Protein AF-K9V1C7-F1 (afdb_monomer_lite)

pLDDT: mean 79.33, std 16.36, range [36.19, 96.94]

Secondary structure (DSSP, 8-state):
-------S-HHHHHHHHHHHHHHHHHHHT----------GGGG-PPPPPSEEEEEEEESSSSSS--PPTTS---EEEEEEESB-GGG--HHHHHHHTTGGG-EEE-SEEEEEEETTS-EEEEEESSHHHHHHHHHHHHTTB-SPEEEEEEEE----S---TT-------EEEEEEEEEEEEEEEPPTTHHHHHHHHHHHS----S-TTEEEEEPP-EESSSSS--TTHHHHHHHHH-----

Sequence (241 aa):
MEEIIVSGSEETVKPIITMLMGISQMLNNRDIGQFVGEPLEENIKAVPSLLTMKIVWYSAKEPPFQAPVGKRFIKAECNIPDVYKSKLKWETIKQLAGGANGYEWGEYLALAKLDNNRQMHVRGATKAIASKQLDNMLELTKAKVTSISVIQLTKAGRRASGQTLEIKPARIYPANFIIVNSKKIDATQQRIYRDEIATRKLSTLRGDYAKRGSQRIPLWTDKPPKDYKQILNNAFNIDVV

Radius of gyration: 28.2 Å; chains: 1; bounding box: 52×45×86 Å

Structure (mmCIF, N/CA/C/O backbone):
data_AF-K9V1C7-F1
#
_entry.id   AF-K9V1C7-F1
#
loop_
_atom_site.group_PDB
_atom_site.id
_atom_site.type_symbol
_atom_site.label_atom_id
_atom_site.label_alt_id
_atom_site.label_comp_id
_atom_site.label_asym_id
_atom_site.label_entity_id
_atom_site.label_seq_id
_atom_site.pdbx_PDB_ins_code
_atom_site.Cartn_x
_atom_site.Cartn_y
_atom_site.Cartn_z
_atom_site.occupancy
_atom_site.B_iso_or_equiv
_atom_site.auth_seq_id
_atom_site.auth_comp_id
_atom_site.auth_asym_id
_atom_site.auth_atom_id
_atom_site.pdbx_PDB_model_num
ATOM 1 N N . MET A 1 1 ? 18.490 24.152 56.839 1.00 45.66 1 MET A N 1
ATOM 2 C CA . MET A 1 1 ? 19.604 23.360 57.394 1.00 45.66 1 MET A CA 1
ATOM 3 C C . MET A 1 1 ? 19.019 22.018 57.754 1.00 45.66 1 MET A C 1
ATOM 5 O O . MET A 1 1 ? 18.081 21.993 58.538 1.00 45.66 1 MET A O 1
ATOM 9 N N . GLU A 1 2 ? 19.470 20.955 57.101 1.00 55.22 2 GLU A N 1
ATOM 10 C CA . GLU A 1 2 ? 19.060 19.593 57.446 1.00 55.22 2 GLU A CA 1
ATOM 11 C C . GLU A 1 2 ? 19.985 19.070 58.547 1.00 55.22 2 GLU A C 1
ATOM 13 O O . GLU A 1 2 ? 21.203 19.229 58.460 1.00 55.22 2 GLU A O 1
ATOM 18 N N . GLU A 1 3 ? 19.405 18.490 59.595 1.00 62.03 3 GLU A N 1
ATOM 19 C CA . GLU A 1 3 ? 20.127 17.950 60.747 1.00 62.03 3 GLU A CA 1
ATOM 20 C C . GLU A 1 3 ? 19.999 16.422 60.724 1.00 62.03 3 GLU A C 1
ATOM 22 O O . GLU A 1 3 ? 18.900 15.879 60.827 1.00 62.03 3 GLU A O 1
ATOM 27 N N . ILE A 1 4 ? 21.119 15.720 60.526 1.00 68.56 4 ILE A N 1
ATOM 28 C CA . ILE A 1 4 ? 21.162 14.252 60.513 1.00 68.56 4 ILE A CA 1
ATOM 29 C C . ILE A 1 4 ? 21.711 13.792 61.862 1.00 68.56 4 ILE A C 1
ATOM 31 O O . ILE A 1 4 ? 22.894 13.969 62.151 1.00 68.56 4 ILE A O 1
ATOM 35 N N . ILE A 1 5 ? 20.850 13.191 62.683 1.00 71.25 5 ILE A N 1
ATOM 36 C CA . ILE A 1 5 ? 21.217 12.668 64.002 1.00 71.25 5 ILE A CA 1
ATOM 37 C C . ILE A 1 5 ? 21.626 11.198 63.852 1.00 71.25 5 ILE A C 1
ATOM 39 O O . ILE A 1 5 ? 20.827 10.363 63.432 1.00 71.25 5 ILE A O 1
ATOM 43 N N . VAL A 1 6 ? 22.873 10.877 64.208 1.00 70.69 6 VAL A N 1
ATOM 44 C CA . VAL A 1 6 ? 23.418 9.509 64.206 1.00 70.69 6 VAL A CA 1
ATOM 45 C C . VAL A 1 6 ? 23.831 9.145 65.633 1.00 70.69 6 VAL A C 1
ATOM 47 O O . VAL A 1 6 ? 24.636 9.848 66.237 1.00 70.69 6 VAL A O 1
ATOM 50 N N . SER A 1 7 ? 23.297 8.049 66.178 1.00 75.06 7 SER A N 1
ATOM 51 C CA . SER A 1 7 ? 23.578 7.582 67.546 1.00 75.06 7 SER A CA 1
ATOM 52 C C . SER A 1 7 ? 24.146 6.159 67.554 1.00 75.06 7 SER A C 1
ATOM 54 O O . SER A 1 7 ? 23.558 5.268 66.941 1.00 75.06 7 SER A O 1
ATOM 56 N N . GLY A 1 8 ? 25.250 5.928 68.271 1.00 79.50 8 GLY A N 1
ATOM 57 C CA . GLY A 1 8 ? 25.915 4.622 68.385 1.00 79.50 8 GLY A CA 1
ATOM 58 C C . GLY A 1 8 ? 27.233 4.692 69.168 1.00 79.50 8 GLY A C 1
ATOM 59 O O . GLY A 1 8 ? 27.580 5.745 69.703 1.00 79.50 8 GLY A O 1
ATOM 60 N N . SER A 1 9 ? 27.969 3.578 69.246 1.00 76.31 9 SER A N 1
ATOM 61 C CA . SER A 1 9 ? 29.296 3.537 69.883 1.00 76.31 9 SER A CA 1
ATOM 62 C C . SER A 1 9 ? 30.338 4.286 69.045 1.00 76.31 9 SER A C 1
ATOM 64 O O . SER A 1 9 ? 30.284 4.283 67.817 1.00 76.31 9 SER A O 1
ATOM 66 N N . GLU A 1 10 ? 31.318 4.918 69.690 1.00 72.75 10 GLU A N 1
ATOM 67 C CA . GLU A 1 10 ? 32.267 5.812 69.008 1.00 72.75 10 GLU A CA 1
ATOM 68 C C . GLU A 1 10 ? 33.041 5.129 67.862 1.00 72.75 10 GLU A C 1
ATOM 70 O O . GLU A 1 10 ? 33.244 5.725 66.802 1.00 72.75 10 GLU A O 1
ATOM 75 N N . GLU A 1 11 ? 33.401 3.854 68.039 1.00 77.38 11 GLU A N 1
ATOM 76 C CA . GLU A 1 11 ? 34.097 3.047 67.029 1.00 77.38 11 GLU A CA 1
ATOM 77 C C . GLU A 1 11 ? 33.255 2.795 65.770 1.00 77.38 11 GLU A C 1
ATOM 79 O O . GLU A 1 11 ? 33.800 2.689 64.673 1.00 77.38 11 GLU A O 1
ATOM 84 N N . THR A 1 12 ? 31.928 2.733 65.903 1.00 78.50 12 THR A N 1
ATOM 85 C CA . THR A 1 12 ? 31.021 2.475 64.774 1.00 78.50 12 THR A CA 1
ATOM 86 C C . THR A 1 12 ? 30.561 3.760 64.097 1.00 78.50 12 THR A C 1
ATOM 88 O O . THR A 1 12 ? 30.394 3.795 62.880 1.00 78.50 12 THR A O 1
ATOM 91 N N . VAL A 1 13 ? 30.405 4.843 64.858 1.00 81.06 13 VAL A N 1
ATOM 92 C CA . VAL A 1 13 ? 29.853 6.107 64.356 1.00 81.06 13 VAL A CA 1
ATOM 93 C C . VAL A 1 13 ? 30.878 6.907 63.549 1.00 81.06 13 VAL A C 1
ATOM 95 O O . VAL A 1 13 ? 30.520 7.505 62.535 1.00 81.06 13 VAL A O 1
ATOM 98 N N . LYS A 1 14 ? 32.162 6.879 63.927 1.00 78.19 14 LYS A N 1
ATOM 99 C CA . LYS A 1 14 ? 33.237 7.593 63.212 1.00 78.19 14 LYS A CA 1
ATOM 100 C C . LYS A 1 14 ? 33.304 7.284 61.707 1.00 78.19 14 LYS A C 1
ATOM 102 O O . LYS A 1 14 ? 33.212 8.231 60.924 1.00 78.19 14 LYS A O 1
ATOM 107 N N . PRO A 1 15 ? 33.410 6.015 61.265 1.00 82.31 15 PRO A N 1
ATOM 108 C CA . PRO A 1 15 ? 33.469 5.709 59.835 1.00 82.31 15 PRO A CA 1
ATOM 109 C C . PRO A 1 15 ? 32.172 6.081 59.102 1.00 82.31 15 PRO A C 1
ATOM 111 O O . PRO A 1 15 ? 32.221 6.521 57.953 1.00 82.31 15 PRO A O 1
ATOM 114 N N . ILE A 1 16 ? 31.021 5.975 59.775 1.00 81.94 16 ILE A N 1
ATOM 115 C CA . ILE A 1 16 ? 29.715 6.332 59.207 1.00 81.94 16 ILE A CA 1
ATOM 116 C C . ILE A 1 16 ? 29.629 7.841 58.967 1.00 81.94 16 ILE A C 1
ATOM 118 O O . ILE 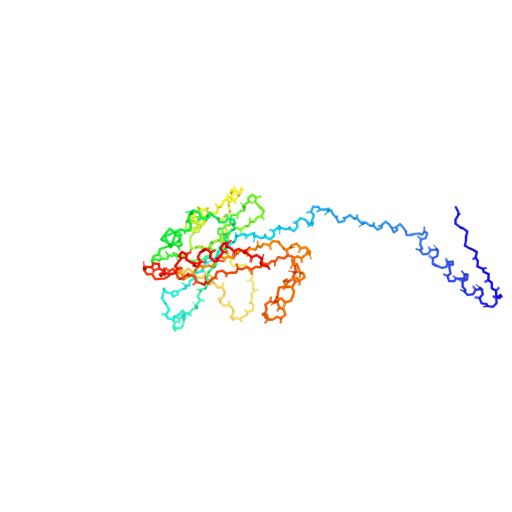A 1 16 ? 29.242 8.247 57.876 1.00 81.94 16 ILE A O 1
ATOM 122 N N . ILE A 1 17 ? 30.050 8.674 59.926 1.00 82.12 17 ILE A N 1
ATOM 123 C CA . ILE A 1 17 ? 30.074 10.136 59.764 1.00 82.12 17 ILE A CA 1
ATOM 124 C C . ILE A 1 17 ? 30.995 10.534 58.607 1.00 82.12 17 ILE A C 1
ATOM 126 O O . ILE A 1 17 ? 30.604 11.351 57.776 1.00 82.12 17 ILE A O 1
ATOM 130 N N . THR A 1 18 ? 32.187 9.936 58.498 1.00 83.19 18 THR A N 1
ATOM 131 C CA . THR A 1 18 ? 33.113 10.234 57.392 1.00 83.19 18 THR A CA 1
ATOM 132 C C . THR A 1 18 ? 32.504 9.883 56.032 1.00 83.19 18 THR A C 1
ATOM 134 O O . THR A 1 18 ? 32.601 10.669 55.089 1.00 83.19 18 THR A O 1
ATOM 137 N N . MET A 1 19 ? 31.818 8.741 55.935 1.00 84.19 19 MET A N 1
ATOM 138 C CA . MET A 1 19 ? 31.108 8.339 54.720 1.00 84.19 19 MET A CA 1
ATOM 139 C C . MET A 1 19 ? 29.958 9.301 54.382 1.00 84.19 19 MET A C 1
ATOM 141 O O . MET A 1 19 ? 29.817 9.711 53.230 1.00 84.19 19 MET A O 1
ATOM 145 N N . LEU A 1 20 ? 29.167 9.706 55.379 1.00 82.56 20 LEU A N 1
ATOM 146 C CA . LEU A 1 20 ? 28.019 10.605 55.211 1.00 82.56 20 LEU A CA 1
ATOM 147 C C . LEU A 1 20 ? 28.451 12.021 54.808 1.00 82.56 20 LEU A C 1
ATOM 149 O O . LEU A 1 20 ? 27.845 12.619 53.920 1.00 82.56 20 LEU A O 1
ATOM 153 N N . MET A 1 21 ? 29.547 12.525 55.384 1.00 81.44 21 MET A N 1
ATOM 154 C CA . MET A 1 21 ? 30.169 13.784 54.964 1.00 81.44 21 MET A CA 1
ATOM 155 C C . MET A 1 21 ? 30.668 13.713 53.518 1.00 81.44 21 MET A C 1
ATOM 157 O O . MET A 1 21 ? 30.453 14.657 52.760 1.00 81.44 21 MET A O 1
ATOM 161 N N . GLY A 1 22 ? 31.273 12.592 53.110 1.00 81.06 22 GLY A N 1
ATOM 162 C CA . GLY A 1 22 ? 31.693 12.376 51.724 1.00 81.06 22 GLY A CA 1
ATOM 163 C C . GLY A 1 22 ? 30.517 12.417 50.743 1.00 81.06 22 GLY A C 1
ATOM 164 O O . GLY A 1 22 ? 30.573 13.123 49.737 1.00 81.06 22 GLY A O 1
ATOM 165 N N . ILE A 1 23 ? 29.416 11.731 51.067 1.00 79.62 23 ILE A N 1
ATOM 166 C CA . ILE A 1 23 ? 28.188 11.740 50.254 1.00 79.62 23 ILE A CA 1
ATOM 167 C C . ILE A 1 23 ? 27.582 13.150 50.196 1.00 79.62 23 ILE A C 1
ATOM 169 O O . ILE A 1 23 ? 27.234 13.623 49.115 1.00 79.62 23 ILE A O 1
ATOM 173 N N . SER A 1 24 ? 27.501 13.852 51.330 1.00 80.00 24 SER A N 1
ATOM 174 C CA . SER A 1 24 ? 26.962 15.216 51.392 1.00 80.00 24 SER A CA 1
ATOM 175 C C . SER A 1 24 ? 27.788 16.204 50.562 1.00 80.00 24 SER A C 1
ATOM 177 O O . SER A 1 24 ? 27.216 16.987 49.808 1.00 80.00 24 SER A O 1
ATOM 179 N N . GLN A 1 25 ? 29.123 16.129 50.605 1.00 78.06 25 GLN A N 1
ATOM 180 C CA . GLN A 1 25 ? 29.993 16.968 49.770 1.00 78.06 25 GLN A CA 1
ATOM 181 C C . GLN A 1 25 ? 29.846 16.666 48.271 1.00 78.06 25 GLN A C 1
ATOM 183 O O . GLN A 1 25 ? 29.899 17.587 47.454 1.00 78.06 25 GLN A O 1
ATOM 188 N N . MET A 1 26 ? 29.619 15.402 47.894 1.00 74.25 26 MET A N 1
ATOM 189 C CA . MET A 1 26 ? 29.349 15.028 46.500 1.00 74.25 26 MET A CA 1
ATOM 190 C C . MET A 1 26 ? 27.995 15.543 45.990 1.00 74.25 26 MET A C 1
ATOM 192 O O . MET A 1 26 ? 27.871 15.825 44.797 1.00 74.25 26 MET A O 1
ATOM 196 N N . LEU A 1 27 ? 26.995 15.659 46.870 1.00 72.81 27 LEU A N 1
ATOM 197 C CA . LEU A 1 27 ? 25.652 16.134 46.531 1.00 72.81 27 LEU A CA 1
ATOM 198 C C . LEU A 1 27 ? 25.546 17.666 46.551 1.00 72.81 27 LEU A C 1
ATOM 200 O O . LEU A 1 27 ? 24.990 18.233 45.619 1.00 72.81 27 LEU A O 1
ATOM 204 N N . ASN A 1 28 ? 26.137 18.346 47.540 1.00 71.81 28 ASN A N 1
ATOM 205 C CA . ASN A 1 28 ? 26.012 19.804 47.706 1.00 71.81 28 ASN A CA 1
ATOM 206 C C . ASN A 1 28 ? 26.649 20.632 46.574 1.00 71.81 28 ASN A C 1
ATOM 208 O O . ASN A 1 28 ? 26.285 21.790 46.404 1.00 71.81 28 ASN A O 1
ATOM 212 N N . ASN A 1 29 ? 27.571 20.055 45.795 1.00 59.56 29 ASN A N 1
ATOM 213 C CA . ASN A 1 29 ? 28.224 20.727 44.661 1.00 59.56 29 ASN A CA 1
ATOM 214 C C . ASN A 1 29 ? 27.762 20.220 43.286 1.00 59.56 29 ASN A C 1
ATOM 216 O O . ASN A 1 29 ? 28.345 20.588 42.264 1.00 59.56 29 ASN A O 1
ATOM 220 N N . ARG A 1 30 ? 26.738 19.364 43.230 1.00 56.81 30 ARG A N 1
ATOM 221 C CA . ARG A 1 30 ? 26.097 18.994 41.971 1.00 56.81 30 ARG A CA 1
ATOM 222 C C . ARG A 1 30 ? 24.672 19.511 41.992 1.00 56.81 30 ARG A C 1
ATOM 224 O O . ARG A 1 30 ? 23.837 18.981 42.714 1.00 56.81 30 ARG A O 1
ATOM 231 N N . ASP A 1 31 ? 24.387 20.473 41.120 1.00 47.34 31 ASP A N 1
ATOM 232 C CA . ASP A 1 31 ? 23.030 20.686 40.624 1.00 47.34 31 ASP A CA 1
ATOM 233 C C . ASP A 1 31 ? 22.611 19.410 39.879 1.00 47.34 31 ASP A C 1
ATOM 235 O O . ASP A 1 31 ? 22.737 19.282 38.660 1.00 47.34 31 ASP A O 1
ATOM 239 N N . ILE A 1 32 ? 22.141 18.407 40.622 1.00 55.62 32 ILE A N 1
ATOM 240 C CA . ILE A 1 32 ? 21.411 17.273 40.063 1.00 55.62 32 ILE A CA 1
ATOM 241 C C . ILE A 1 32 ? 19.989 17.779 39.817 1.00 55.62 32 ILE A C 1
ATOM 243 O O . ILE A 1 32 ? 19.014 17.318 40.402 1.00 55.62 32 ILE A O 1
ATOM 247 N N . GLY A 1 33 ? 19.874 18.765 38.928 1.00 51.34 33 GLY A N 1
ATOM 248 C CA . GLY A 1 33 ? 18.646 18.992 38.199 1.00 51.34 33 GLY A CA 1
ATOM 249 C C . GLY A 1 33 ? 18.452 17.761 37.334 1.00 51.34 33 GLY A C 1
ATOM 250 O O . GLY A 1 33 ? 18.980 17.679 36.226 1.00 51.34 33 GLY A O 1
ATOM 251 N N . GLN A 1 34 ? 17.752 16.754 37.855 1.00 53.53 34 GLN A N 1
ATOM 252 C CA . GLN A 1 34 ? 17.226 15.703 37.007 1.00 53.53 34 GLN A CA 1
ATOM 253 C C . GLN A 1 34 ? 16.294 16.408 36.026 1.00 53.53 34 GLN A C 1
ATOM 255 O O . GLN A 1 34 ? 15.197 16.831 36.387 1.00 53.53 34 GLN A O 1
ATOM 260 N N . PHE A 1 35 ? 16.767 16.602 34.799 1.00 46.94 35 PHE A N 1
ATOM 261 C CA . PHE A 1 35 ? 15.966 17.129 33.711 1.00 46.94 35 PHE A CA 1
ATOM 262 C C . PHE A 1 35 ? 14.915 16.063 33.381 1.00 46.94 35 PHE A C 1
ATOM 264 O O . PHE A 1 35 ? 15.088 15.245 32.482 1.00 46.94 35 PHE A O 1
ATOM 271 N N . VAL A 1 36 ? 13.827 16.021 34.152 1.00 53.56 36 VAL A N 1
ATOM 272 C CA . VAL A 1 36 ? 12.609 15.271 33.823 1.00 53.56 36 VAL A CA 1
ATOM 273 C C . VAL A 1 36 ? 11.844 16.107 32.801 1.00 53.56 36 VAL A C 1
ATOM 275 O O . VAL A 1 36 ? 10.752 16.606 33.035 1.00 53.56 36 VAL A O 1
ATOM 278 N N . GLY A 1 37 ? 12.502 16.349 31.677 1.00 50.59 37 GLY A N 1
ATOM 279 C CA . GLY A 1 37 ? 11.982 17.079 30.541 1.00 50.59 37 GLY A CA 1
ATOM 280 C C . GLY A 1 37 ? 12.123 16.200 29.318 1.00 50.59 37 GLY A C 1
ATOM 281 O O . GLY A 1 37 ? 12.740 16.615 28.348 1.00 50.59 37 GLY A O 1
ATOM 282 N N . GLU A 1 38 ? 11.610 14.970 29.372 1.00 57.94 38 GLU A N 1
ATOM 283 C CA . GLU A 1 38 ? 11.202 14.341 28.121 1.00 57.94 38 GLU A CA 1
ATOM 284 C C . GLU A 1 38 ? 9.923 15.097 27.720 1.00 57.94 38 GLU A C 1
ATOM 286 O O . GLU A 1 38 ? 8.927 15.025 28.453 1.00 57.94 38 GLU A O 1
ATOM 291 N N . PRO A 1 39 ? 9.944 15.933 26.665 1.00 51.44 39 PRO A N 1
ATOM 292 C CA . PRO A 1 39 ? 8.755 16.661 26.261 1.00 51.44 39 PRO A CA 1
ATOM 293 C C . PRO A 1 39 ? 7.653 15.640 25.980 1.00 51.44 39 PRO A C 1
ATOM 295 O O . PRO A 1 39 ? 7.854 14.676 25.243 1.00 51.44 39 PRO A O 1
ATOM 298 N N . LEU A 1 40 ? 6.467 15.852 26.557 1.00 50.91 40 LEU A N 1
ATOM 299 C CA . LEU A 1 40 ? 5.312 14.963 26.369 1.00 50.91 40 LEU A CA 1
ATOM 300 C C . LEU A 1 40 ? 4.993 14.739 24.873 1.00 50.91 40 LEU A C 1
ATOM 302 O O . LEU A 1 40 ? 4.424 13.716 24.493 1.00 50.91 40 LEU A O 1
ATOM 306 N N . GLU A 1 41 ? 5.408 15.685 24.028 1.00 52.03 41 GLU A N 1
ATOM 307 C CA . GLU A 1 41 ? 5.297 15.655 22.572 1.00 52.03 41 GLU A CA 1
ATOM 308 C C . GLU A 1 41 ? 6.120 14.536 21.904 1.00 52.03 41 GLU A C 1
ATOM 310 O O . GLU A 1 41 ? 5.669 13.978 20.902 1.00 52.03 41 GLU A O 1
ATOM 315 N N . GLU A 1 42 ? 7.265 14.120 22.463 1.00 46.22 42 GLU A N 1
ATOM 316 C CA . GLU A 1 42 ? 8.064 13.009 21.908 1.00 46.22 42 GLU A CA 1
ATOM 317 C C . GLU A 1 42 ? 7.406 11.641 22.128 1.00 46.22 42 GLU A C 1
ATOM 319 O O . GLU A 1 42 ? 7.638 10.694 21.370 1.00 46.22 42 GLU A O 1
ATOM 324 N N . ASN A 1 43 ? 6.515 11.533 23.118 1.00 42.91 43 ASN A N 1
ATOM 325 C CA . ASN A 1 43 ? 5.771 10.309 23.408 1.00 42.91 43 ASN A CA 1
ATOM 326 C C . ASN A 1 43 ? 4.376 10.264 22.766 1.00 42.91 43 ASN A C 1
ATOM 328 O O . ASN A 1 43 ? 3.583 9.376 23.104 1.00 42.91 43 ASN A O 1
ATOM 332 N N . ILE A 1 44 ? 4.088 11.109 21.765 1.00 49.47 44 ILE A N 1
ATOM 333 C CA . ILE A 1 44 ? 2.961 10.888 20.844 1.00 49.47 44 ILE A CA 1
ATOM 334 C C . ILE A 1 44 ? 3.325 9.714 19.923 1.00 49.47 44 ILE A C 1
ATOM 336 O O . ILE A 1 44 ? 3.592 9.836 18.727 1.00 49.47 44 ILE A O 1
ATOM 340 N N . LYS A 1 45 ? 3.350 8.513 20.502 1.00 53.66 45 LYS A N 1
ATOM 341 C CA . LYS A 1 45 ? 3.407 7.269 19.747 1.00 53.66 45 LYS A CA 1
ATOM 342 C C . LYS A 1 45 ? 2.160 7.237 18.881 1.00 53.66 45 LYS A C 1
ATOM 344 O O . LYS A 1 45 ? 1.047 7.291 19.400 1.00 53.66 45 LYS A O 1
ATOM 349 N N . ALA A 1 46 ? 2.357 7.147 17.567 1.00 55.16 46 ALA A N 1
ATOM 350 C CA . ALA A 1 46 ? 1.264 7.018 16.618 1.00 55.16 46 ALA A CA 1
ATOM 351 C C . ALA A 1 46 ? 0.303 5.927 17.108 1.00 55.16 46 ALA A C 1
ATOM 353 O O . ALA A 1 46 ? 0.697 4.765 17.261 1.00 55.16 46 ALA A O 1
ATOM 354 N N . VAL A 1 47 ? -0.945 6.320 17.387 1.00 64.25 47 VAL A N 1
ATOM 355 C CA . VAL A 1 47 ? -2.005 5.390 17.779 1.00 64.25 47 VAL A CA 1
ATOM 356 C C . VAL A 1 47 ? -2.017 4.265 16.742 1.00 64.25 47 VAL A C 1
ATOM 358 O O . VAL A 1 47 ? -2.048 4.555 15.532 1.00 64.25 47 VAL A O 1
ATOM 361 N N . PRO A 1 48 ? -1.922 2.990 17.167 1.00 65.38 48 PRO A N 1
ATOM 362 C CA . PRO A 1 48 ? -1.838 1.886 16.230 1.00 65.38 48 PRO A CA 1
ATOM 363 C C . PRO A 1 48 ? -3.035 1.926 15.291 1.00 65.38 48 PRO A C 1
ATOM 365 O O . PRO A 1 48 ? -4.160 2.232 15.685 1.00 65.38 48 PRO A O 1
ATOM 368 N N . SER A 1 49 ? -2.759 1.657 14.018 1.00 65.69 49 SER A N 1
ATOM 369 C CA . SER A 1 49 ? -3.779 1.729 12.984 1.00 65.69 49 SER A CA 1
ATOM 370 C C . SER A 1 49 ? -4.903 0.755 13.264 1.00 65.69 49 SER A C 1
ATOM 372 O O . SER A 1 49 ? -4.695 -0.462 13.291 1.00 65.69 49 SER A O 1
ATOM 374 N N . LEU A 1 50 ? -6.087 1.331 13.471 1.00 78.50 50 LEU A N 1
ATOM 375 C CA . LEU A 1 50 ? -7.306 0.579 13.691 1.00 78.50 50 LEU A CA 1
ATOM 376 C C . LEU A 1 50 ? -7.639 -0.234 12.448 1.00 78.50 50 LEU A C 1
ATOM 378 O O . LEU A 1 50 ? -8.035 -1.380 12.567 1.00 78.50 50 LEU A O 1
ATOM 382 N N . LEU A 1 51 ? -7.410 0.306 11.250 1.00 87.19 51 LEU A N 1
ATOM 383 C CA . LEU A 1 51 ? -7.678 -0.405 10.009 1.00 87.19 51 LEU A CA 1
ATOM 384 C C . LEU A 1 51 ? -6.621 -0.088 8.953 1.00 87.19 51 LEU A C 1
ATOM 386 O O . LEU A 1 51 ? -6.565 1.023 8.435 1.00 87.19 51 LEU A O 1
ATOM 390 N N . THR A 1 52 ? -5.818 -1.083 8.590 1.00 90.50 52 THR A N 1
ATOM 391 C CA . THR A 1 52 ? -4.795 -0.974 7.545 1.00 90.50 52 THR A CA 1
ATOM 392 C C . THR A 1 52 ? -5.047 -2.003 6.461 1.00 90.50 52 THR A C 1
ATOM 394 O O . THR A 1 52 ? -5.254 -3.175 6.757 1.00 90.50 52 THR A O 1
ATOM 397 N N . MET A 1 53 ? -4.952 -1.606 5.199 1.00 92.62 53 MET A N 1
ATOM 398 C CA . MET A 1 53 ? -4.867 -2.539 4.081 1.00 92.62 53 MET A CA 1
ATOM 399 C C . MET A 1 53 ? -3.435 -2.597 3.574 1.00 92.62 53 MET A C 1
ATOM 401 O O . MET A 1 53 ? -2.795 -1.575 3.364 1.00 92.62 53 MET A O 1
ATOM 405 N N . LYS A 1 54 ? -2.935 -3.804 3.358 1.00 94.00 54 LYS A N 1
ATOM 406 C CA . LYS A 1 54 ? -1.638 -4.055 2.749 1.00 94.00 54 LYS A CA 1
ATOM 407 C C . LYS A 1 54 ? -1.854 -4.678 1.386 1.00 94.00 54 LYS A C 1
ATOM 409 O O . LYS A 1 54 ? -2.422 -5.764 1.309 1.00 94.00 54 LYS A O 1
ATOM 414 N N . ILE A 1 55 ? -1.382 -4.020 0.337 1.00 95.81 55 ILE A N 1
ATOM 415 C CA . ILE A 1 55 ? -1.361 -4.577 -1.017 1.00 95.81 55 ILE A CA 1
ATOM 416 C C . ILE A 1 55 ? 0.052 -5.078 -1.300 1.00 95.81 55 ILE A C 1
ATOM 418 O O . ILE A 1 55 ? 1.036 -4.419 -0.957 1.00 95.81 55 ILE A O 1
ATOM 422 N N . VAL A 1 56 ? 0.144 -6.273 -1.878 1.00 95.50 56 VAL A N 1
ATOM 423 C CA . VAL A 1 56 ? 1.401 -6.935 -2.221 1.00 95.50 56 VAL A CA 1
ATOM 424 C C . VAL A 1 56 ? 1.440 -7.184 -3.720 1.00 95.50 56 VAL A C 1
ATOM 426 O O . VAL A 1 56 ? 0.513 -7.760 -4.295 1.00 95.50 56 VAL A O 1
ATOM 429 N N . TRP A 1 57 ? 2.557 -6.808 -4.331 1.00 96.50 57 TRP A N 1
ATOM 430 C CA . TRP A 1 57 ? 2.866 -7.078 -5.726 1.00 96.50 57 TRP A CA 1
ATOM 431 C C . TRP A 1 57 ? 4.065 -8.008 -5.843 1.00 96.50 57 TRP A C 1
ATOM 433 O O . TRP A 1 57 ? 4.999 -7.943 -5.037 1.00 96.50 57 TRP A O 1
ATOM 443 N N . TYR A 1 58 ? 4.059 -8.827 -6.889 1.00 95.25 58 TYR A N 1
ATOM 444 C CA . TYR A 1 58 ? 5.157 -9.721 -7.235 1.00 95.25 58 TYR A CA 1
ATOM 445 C C . TYR A 1 58 ? 5.616 -9.506 -8.676 1.00 95.25 58 TYR A C 1
ATOM 447 O O . TYR A 1 58 ? 4.836 -9.106 -9.533 1.00 95.25 58 TYR A O 1
ATOM 455 N N . SER A 1 59 ? 6.881 -9.810 -8.968 1.00 93.19 59 SER A N 1
ATOM 456 C CA . SER A 1 59 ? 7.394 -9.829 -10.349 1.00 93.19 59 SER A CA 1
ATOM 457 C C . SER A 1 59 ? 6.787 -10.942 -11.211 1.00 93.19 59 SER A C 1
ATOM 459 O O . SER A 1 59 ? 6.837 -10.865 -12.434 1.00 93.19 59 SER A O 1
ATOM 461 N N . ALA A 1 60 ? 6.237 -11.986 -10.586 1.00 91.88 60 ALA A N 1
ATOM 462 C CA . ALA A 1 60 ? 5.510 -13.058 -11.261 1.00 91.88 60 ALA A CA 1
ATOM 463 C C . ALA A 1 60 ? 4.009 -12.736 -11.294 1.00 91.88 60 ALA A C 1
ATOM 465 O O . ALA A 1 60 ? 3.443 -12.341 -10.274 1.00 91.88 60 ALA A O 1
ATOM 466 N N . LYS A 1 61 ? 3.381 -12.908 -12.463 1.00 89.69 61 LYS A N 1
ATOM 467 C CA . LYS A 1 61 ? 1.963 -12.588 -12.688 1.00 89.69 61 LYS A CA 1
ATOM 468 C C . LYS A 1 61 ? 1.025 -13.565 -11.974 1.00 89.69 61 LYS A C 1
ATOM 470 O O . LYS A 1 61 ? 0.055 -13.145 -11.353 1.00 89.69 61 LYS A O 1
ATOM 475 N N . GLU A 1 62 ? 1.336 -14.853 -12.049 1.00 88.81 62 GLU A N 1
ATOM 476 C CA . GLU A 1 62 ? 0.503 -15.953 -11.560 1.00 88.81 62 GLU A CA 1
ATOM 477 C C . GLU A 1 62 ? 1.344 -16.900 -10.687 1.00 88.81 62 GLU A C 1
ATOM 479 O O . GLU A 1 62 ? 2.576 -16.914 -10.802 1.00 88.81 62 GLU A O 1
ATOM 484 N N . PRO A 1 63 ? 0.718 -17.653 -9.766 1.00 87.75 63 PRO A N 1
ATOM 485 C CA . PRO A 1 63 ? 1.417 -18.663 -8.985 1.00 87.75 63 PRO A CA 1
ATOM 486 C C . PRO A 1 63 ? 1.892 -19.828 -9.880 1.00 87.75 63 PRO A C 1
ATOM 488 O O . PRO A 1 63 ? 1.203 -20.171 -10.837 1.00 87.75 63 PRO A O 1
ATOM 491 N N . PRO A 1 64 ? 3.019 -20.491 -9.557 1.00 87.31 64 PRO A N 1
ATOM 492 C CA . PRO A 1 64 ? 3.856 -20.293 -8.376 1.00 87.31 64 PRO A CA 1
ATOM 493 C C . PRO A 1 64 ? 4.692 -19.007 -8.468 1.00 87.31 64 PRO A C 1
ATOM 495 O O . PRO A 1 64 ? 5.358 -18.743 -9.463 1.00 87.31 64 PRO A O 1
ATOM 498 N N . PHE A 1 65 ? 4.675 -18.201 -7.400 1.00 86.62 65 PHE A N 1
ATOM 499 C CA . PHE A 1 65 ? 5.400 -16.929 -7.347 1.00 86.62 65 PHE A CA 1
ATOM 500 C C . PHE A 1 65 ? 6.901 -17.165 -7.175 1.00 86.62 65 PHE A C 1
ATOM 502 O O . PHE A 1 65 ? 7.445 -17.075 -6.075 1.00 86.62 65 PHE A O 1
ATOM 509 N N . GLN A 1 66 ? 7.559 -17.495 -8.277 1.00 85.25 66 GLN A N 1
ATOM 510 C CA . GLN A 1 66 ? 8.988 -17.752 -8.345 1.00 85.25 66 GLN A CA 1
ATOM 511 C C . GLN A 1 66 ? 9.653 -16.761 -9.293 1.00 85.25 66 GLN A C 1
ATOM 513 O O . GLN A 1 66 ? 9.024 -16.190 -10.188 1.00 85.25 66 GLN A O 1
ATOM 518 N N . ALA A 1 67 ? 10.943 -16.517 -9.074 1.00 78.88 67 ALA A N 1
ATOM 519 C CA . ALA A 1 67 ? 11.720 -15.804 -10.068 1.00 78.88 67 ALA A CA 1
ATOM 520 C C . ALA A 1 67 ? 11.901 -16.685 -11.312 1.00 78.88 67 ALA A C 1
ATOM 522 O O . ALA A 1 67 ? 12.178 -17.876 -11.165 1.00 78.88 67 ALA A O 1
ATOM 523 N N . PRO A 1 68 ? 11.847 -16.108 -12.522 1.00 75.44 68 PRO A N 1
ATOM 524 C CA . PRO A 1 68 ? 12.422 -16.757 -13.692 1.00 75.44 68 PRO A CA 1
ATOM 525 C C . PRO A 1 68 ? 13.900 -17.076 -13.431 1.00 75.44 68 PRO A C 1
ATOM 527 O O . PRO A 1 68 ? 14.588 -16.288 -12.775 1.00 75.44 68 PRO A O 1
ATOM 530 N N . VAL A 1 69 ? 14.396 -18.196 -13.963 1.00 79.38 69 VAL A N 1
ATOM 531 C CA . VAL A 1 69 ? 15.807 -18.598 -13.833 1.00 79.38 69 VAL A CA 1
ATOM 532 C C . VAL A 1 69 ? 16.721 -17.433 -14.239 1.00 79.38 69 VAL A C 1
ATOM 534 O O . VAL A 1 69 ? 16.541 -16.826 -15.293 1.00 79.38 69 VAL A O 1
ATOM 537 N N . GLY A 1 70 ? 17.665 -17.074 -13.365 1.00 74.94 70 GLY A N 1
ATOM 538 C CA . GLY A 1 70 ? 18.611 -15.974 -13.592 1.00 74.94 70 GLY A CA 1
ATOM 539 C C . GLY A 1 70 ? 18.069 -14.557 -13.346 1.00 74.94 70 GLY A C 1
ATOM 540 O O . GLY A 1 70 ? 18.819 -13.592 -13.487 1.00 74.94 70 GLY A O 1
ATOM 541 N N . LYS A 1 71 ? 16.800 -14.390 -12.948 1.00 80.19 71 LYS A N 1
ATOM 542 C CA . LYS A 1 71 ? 16.234 -13.094 -12.534 1.00 80.19 71 LYS A CA 1
ATOM 543 C C . LYS A 1 71 ? 15.993 -13.057 -11.025 1.00 80.19 71 LYS A C 1
ATOM 545 O O . LYS A 1 71 ? 15.847 -14.079 -10.366 1.00 80.19 71 LYS A O 1
ATOM 550 N N . ARG A 1 72 ? 15.941 -11.852 -10.456 1.00 82.50 72 ARG A N 1
ATOM 551 C CA . ARG A 1 72 ? 15.604 -11.645 -9.042 1.00 82.50 72 ARG A CA 1
ATOM 552 C C . ARG A 1 72 ? 14.086 -11.595 -8.869 1.00 82.50 72 ARG A C 1
ATOM 554 O O . ARG A 1 72 ? 13.415 -10.866 -9.594 1.00 82.50 72 ARG A O 1
ATOM 561 N N . PHE A 1 73 ? 13.559 -12.305 -7.871 1.00 88.62 73 PHE A N 1
ATOM 562 C CA . PHE A 1 73 ? 12.164 -12.150 -7.459 1.00 88.62 73 PHE A CA 1
ATOM 563 C C . PHE A 1 73 ? 11.979 -10.801 -6.758 1.00 88.62 73 PHE A C 1
ATOM 565 O O . PHE A 1 73 ? 12.704 -10.485 -5.809 1.00 88.62 73 PHE A O 1
ATOM 572 N N . ILE A 1 74 ? 11.011 -10.009 -7.212 1.00 90.38 74 ILE A N 1
ATOM 573 C CA . ILE A 1 74 ? 10.702 -8.706 -6.620 1.00 90.38 74 ILE A CA 1
ATOM 574 C C . ILE A 1 74 ? 9.367 -8.810 -5.899 1.00 90.38 74 ILE A C 1
ATOM 576 O O . ILE A 1 74 ? 8.371 -9.252 -6.469 1.00 90.38 74 ILE A O 1
ATOM 580 N N . LYS A 1 75 ? 9.361 -8.365 -4.642 1.00 92.75 75 LYS A N 1
ATOM 581 C CA . LYS A 1 75 ? 8.171 -8.199 -3.815 1.00 92.75 75 LYS A CA 1
ATOM 582 C C . LYS A 1 75 ? 8.061 -6.733 -3.424 1.00 92.75 75 LYS A C 1
ATOM 584 O O . LYS A 1 75 ? 8.939 -6.225 -2.728 1.00 92.75 75 LYS A O 1
ATOM 589 N N . ALA A 1 76 ? 6.996 -6.076 -3.863 1.00 93.25 76 ALA A N 1
ATOM 590 C CA . ALA A 1 76 ? 6.667 -4.719 -3.449 1.00 93.25 76 ALA A CA 1
ATOM 591 C C . ALA A 1 76 ? 5.428 -4.741 -2.555 1.00 93.25 76 ALA A C 1
ATOM 593 O O . ALA A 1 76 ? 4.562 -5.605 -2.690 1.00 93.25 76 ALA A O 1
ATOM 594 N N . GLU A 1 77 ? 5.359 -3.807 -1.615 1.00 95.12 77 GLU A N 1
ATOM 595 C CA . GLU A 1 77 ? 4.280 -3.727 -0.639 1.00 95.12 77 GLU A CA 1
ATOM 596 C C . GLU A 1 77 ? 3.903 -2.261 -0.432 1.00 95.12 77 GLU A C 1
ATOM 598 O O . GLU A 1 77 ? 4.774 -1.394 -0.435 1.00 95.12 77 GLU A O 1
ATOM 603 N N . CYS A 1 78 ? 2.615 -1.990 -0.238 1.00 94.69 78 CYS A N 1
ATOM 604 C CA . CYS A 1 78 ? 2.109 -0.673 0.129 1.00 94.69 78 CYS A CA 1
ATOM 605 C C . CYS A 1 78 ? 1.114 -0.852 1.269 1.00 94.69 78 CYS A C 1
ATOM 607 O O . CYS A 1 78 ? 0.191 -1.667 1.176 1.00 94.69 78 CYS A O 1
ATOM 609 N N . ASN A 1 79 ? 1.325 -0.103 2.347 1.00 94.12 79 ASN A N 1
ATOM 610 C CA . ASN A 1 79 ? 0.429 -0.077 3.492 1.00 94.12 79 ASN A CA 1
ATOM 611 C C . ASN A 1 79 ? -0.440 1.175 3.394 1.00 94.12 79 ASN A C 1
ATOM 613 O O . ASN A 1 79 ? 0.079 2.288 3.384 1.00 94.12 79 ASN A O 1
ATOM 617 N N . ILE A 1 80 ? -1.749 0.974 3.342 1.00 93.88 80 ILE A N 1
ATOM 618 C CA . ILE A 1 80 ? -2.772 2.006 3.229 1.00 93.88 80 ILE A CA 1
ATOM 619 C C . ILE A 1 80 ? -3.479 2.086 4.587 1.00 93.88 80 ILE A C 1
ATOM 621 O O . ILE A 1 80 ? -4.179 1.137 4.960 1.00 93.88 80 ILE A O 1
ATOM 625 N N . PRO A 1 81 ? -3.281 3.159 5.365 1.00 92.38 81 PRO A N 1
ATOM 626 C CA . PRO A 1 81 ? -3.980 3.353 6.628 1.00 92.38 81 PRO A CA 1
ATOM 627 C C . PRO A 1 81 ? -5.415 3.859 6.418 1.00 92.38 81 PRO A C 1
ATOM 629 O O . PRO A 1 81 ? -5.738 4.420 5.374 1.00 92.38 81 PRO A O 1
ATOM 632 N N . ASP A 1 82 ? -6.257 3.682 7.436 1.00 88.62 82 ASP A N 1
ATOM 633 C CA . ASP A 1 82 ? -7.624 4.211 7.558 1.00 88.62 82 ASP A CA 1
ATOM 634 C C . ASP A 1 82 ? -8.480 4.023 6.301 1.00 88.62 82 ASP A C 1
ATOM 636 O O . ASP A 1 82 ? -8.939 4.963 5.659 1.00 88.62 82 ASP A O 1
ATOM 640 N N . VAL A 1 83 ? -8.690 2.767 5.930 1.00 90.44 83 VAL A N 1
ATOM 641 C CA . VAL A 1 83 ? -9.289 2.393 4.644 1.00 90.44 83 VAL A CA 1
ATOM 642 C C . VAL A 1 83 ? -10.802 2.667 4.588 1.00 90.44 83 VAL A C 1
ATOM 644 O O . VAL A 1 83 ? -11.545 2.420 5.546 1.00 90.44 83 VAL A O 1
ATOM 647 N N . TYR A 1 84 ? -11.301 3.129 3.436 1.00 88.50 84 TYR A N 1
ATOM 648 C CA . TYR A 1 84 ? -12.740 3.260 3.172 1.00 88.50 84 TYR A CA 1
ATOM 649 C C . TYR A 1 84 ? -13.414 1.893 3.010 1.00 88.50 84 TYR A C 1
ATOM 651 O O . TYR A 1 84 ? -13.324 1.279 1.951 1.00 88.50 84 TYR A O 1
ATOM 659 N N . LYS A 1 85 ? -14.196 1.456 4.010 1.00 84.75 85 LYS A N 1
ATOM 660 C CA . LYS A 1 85 ? -14.990 0.213 3.925 1.00 84.75 85 LYS A CA 1
ATOM 661 C C . LYS A 1 85 ? -15.878 0.144 2.672 1.00 84.75 85 LYS A C 1
ATOM 663 O O . LYS A 1 85 ? -15.969 -0.905 2.048 1.00 84.75 85 LYS A O 1
ATOM 668 N N . SER A 1 86 ? -16.489 1.262 2.276 1.00 85.50 86 SER A N 1
ATOM 669 C CA . SER A 1 86 ? -17.389 1.345 1.115 1.00 85.50 86 SER A CA 1
ATOM 670 C C . SER A 1 86 ? -16.683 1.210 -0.240 1.00 85.50 86 SER A C 1
ATOM 672 O O . SER A 1 86 ? -17.305 0.771 -1.205 1.00 85.50 86 SER A O 1
ATOM 674 N N . LYS A 1 87 ? -15.394 1.564 -0.321 1.00 84.69 87 LYS A N 1
ATOM 675 C CA . LYS A 1 87 ? -14.595 1.508 -1.558 1.00 84.69 87 LYS A CA 1
ATOM 676 C C . LYS A 1 87 ? -13.837 0.190 -1.731 1.00 84.69 87 LYS A C 1
ATOM 678 O O . LYS A 1 87 ? -13.156 -0.003 -2.733 1.00 84.69 87 LYS A O 1
ATOM 683 N N . LEU A 1 88 ? -13.974 -0.744 -0.789 1.00 86.56 88 LEU A N 1
ATOM 684 C CA . LEU A 1 88 ? -13.342 -2.060 -0.850 1.00 86.56 88 LEU A CA 1
ATOM 685 C C . LEU A 1 88 ? -14.140 -3.028 -1.721 1.00 86.56 88 LEU A C 1
ATOM 687 O O . LEU A 1 88 ? -14.624 -4.057 -1.260 1.00 86.56 88 LEU A O 1
ATOM 691 N N . LYS A 1 89 ? -14.280 -2.684 -3.001 1.00 92.44 89 LYS A N 1
ATOM 692 C CA . LYS A 1 89 ? -14.702 -3.626 -4.036 1.00 92.44 89 LYS A CA 1
ATOM 693 C C . LYS A 1 89 ? -13.459 -4.261 -4.643 1.00 92.44 89 LYS A C 1
ATOM 695 O O . LYS A 1 89 ? -12.503 -3.562 -4.972 1.00 92.44 89 LYS A O 1
ATOM 700 N N . TRP A 1 90 ? -13.484 -5.579 -4.816 1.00 92.88 90 TRP A N 1
ATOM 701 C CA . TRP A 1 90 ? -12.340 -6.340 -5.322 1.00 92.88 90 TRP A CA 1
ATOM 702 C C . TRP A 1 90 ? -11.838 -5.811 -6.674 1.00 92.88 90 TRP A C 1
ATOM 704 O O . TRP A 1 90 ? -10.640 -5.603 -6.848 1.00 92.88 90 TRP A O 1
ATOM 714 N N . GLU A 1 91 ? -12.760 -5.512 -7.591 1.00 93.06 91 GLU A N 1
ATOM 715 C CA . GLU A 1 91 ? -12.451 -4.989 -8.927 1.00 93.06 91 GLU A CA 1
ATOM 716 C C . GLU A 1 91 ? -11.768 -3.623 -8.860 1.00 93.06 91 GLU A C 1
ATOM 718 O O . GLU A 1 91 ? -10.742 -3.417 -9.502 1.00 93.06 91 GLU A O 1
ATOM 723 N N . THR A 1 92 ? -12.282 -2.720 -8.021 1.00 93.31 92 THR A N 1
ATOM 724 C CA . THR A 1 92 ? -11.706 -1.389 -7.804 1.00 93.31 92 THR A CA 1
ATOM 725 C C . THR A 1 92 ? -10.295 -1.492 -7.230 1.00 93.31 92 THR A C 1
ATOM 727 O O . THR A 1 92 ? -9.382 -0.849 -7.736 1.00 93.31 92 THR A O 1
ATOM 730 N N . ILE A 1 93 ? -10.075 -2.358 -6.234 1.00 93.81 93 ILE A N 1
ATOM 731 C CA . ILE A 1 93 ? -8.738 -2.581 -5.658 1.00 93.81 93 ILE A CA 1
ATOM 732 C C . ILE A 1 93 ? -7.786 -3.139 -6.722 1.00 93.81 93 ILE A C 1
ATOM 734 O O . ILE A 1 93 ? -6.659 -2.662 -6.841 1.00 93.81 93 ILE A O 1
ATOM 738 N N . LYS A 1 94 ? -8.231 -4.121 -7.520 1.00 94.62 94 LYS A N 1
ATOM 739 C CA . LYS A 1 94 ? -7.421 -4.702 -8.599 1.00 94.62 94 LYS A CA 1
ATOM 740 C C . LYS A 1 94 ? -7.047 -3.643 -9.635 1.00 94.62 94 LYS A C 1
ATOM 742 O O . LYS A 1 94 ? -5.881 -3.567 -10.010 1.00 94.62 94 LYS A O 1
ATOM 747 N N . GLN A 1 95 ? -8.000 -2.817 -10.067 1.00 94.31 95 GLN A N 1
ATOM 748 C CA . GLN A 1 95 ? -7.771 -1.738 -11.032 1.00 94.31 95 GLN A CA 1
ATOM 749 C C . GLN A 1 95 ? -6.783 -0.696 -10.494 1.00 94.31 95 GLN A C 1
ATOM 751 O O . GLN A 1 95 ? -5.781 -0.417 -11.153 1.00 94.31 95 GLN A O 1
ATOM 756 N N . LEU A 1 96 ? -6.997 -0.197 -9.273 1.00 94.56 96 LEU A N 1
ATOM 757 C CA . LEU A 1 96 ? -6.114 0.787 -8.637 1.00 94.56 96 LEU A CA 1
ATOM 758 C C . LEU A 1 96 ? -4.706 0.232 -8.390 1.00 94.56 96 LEU A C 1
ATOM 760 O O . LEU A 1 96 ? -3.720 0.961 -8.479 1.00 94.56 96 LEU A O 1
ATOM 764 N N . ALA A 1 97 ? -4.573 -1.072 -8.139 1.00 93.75 97 ALA A N 1
ATOM 765 C CA . ALA A 1 97 ? -3.285 -1.743 -7.976 1.00 93.75 97 ALA A CA 1
ATOM 766 C C . ALA A 1 97 ? -2.526 -2.000 -9.301 1.00 93.75 97 ALA A C 1
ATOM 768 O O . ALA A 1 97 ? -1.466 -2.627 -9.273 1.00 93.75 97 ALA A O 1
ATOM 769 N N . GLY A 1 98 ? -3.034 -1.532 -10.447 1.00 90.81 98 GLY A N 1
ATOM 770 C CA . GLY A 1 98 ? -2.412 -1.690 -11.772 1.00 90.81 98 GLY A CA 1
ATOM 771 C C . GLY A 1 98 ? -3.113 -2.699 -12.693 1.00 90.81 98 GLY A C 1
ATOM 772 O O . GLY A 1 98 ? -2.672 -2.929 -13.818 1.00 90.81 98 GLY A O 1
ATOM 773 N N . GLY A 1 99 ? -4.216 -3.308 -12.253 1.00 92.38 99 GLY A N 1
ATOM 774 C CA . GLY A 1 99 ? -5.011 -4.243 -13.049 1.00 92.38 99 GLY A CA 1
ATOM 775 C C . GLY A 1 99 ? -4.273 -5.541 -13.397 1.00 92.38 99 GLY A C 1
ATOM 776 O O . GLY A 1 99 ? -3.301 -5.927 -12.750 1.00 92.38 99 GLY A O 1
ATOM 777 N N . ALA A 1 100 ? -4.728 -6.223 -14.454 1.00 90.38 100 ALA A N 1
ATOM 778 C CA . ALA A 1 100 ? -4.092 -7.452 -14.956 1.00 90.38 100 ALA A CA 1
ATOM 779 C C . ALA A 1 100 ? -2.673 -7.216 -15.508 1.00 90.38 100 ALA A C 1
ATOM 781 O O . ALA A 1 100 ? -1.842 -8.122 -15.536 1.00 90.38 100 ALA A O 1
ATOM 782 N N . ASN A 1 101 ? -2.406 -5.980 -15.928 1.00 91.62 101 ASN A N 1
ATOM 783 C CA . ASN A 1 101 ? -1.157 -5.558 -16.543 1.00 91.62 101 ASN A CA 1
ATOM 784 C C . ASN A 1 101 ? -0.097 -5.147 -15.515 1.00 91.62 101 ASN A C 1
ATOM 786 O O . ASN A 1 101 ? 1.073 -5.029 -15.881 1.00 91.62 101 ASN A O 1
ATOM 790 N N . GLY A 1 102 ? -0.479 -4.921 -14.257 1.00 93.31 102 GLY A N 1
ATOM 791 C CA . GLY A 1 102 ? 0.428 -4.407 -13.243 1.00 93.31 102 GLY A CA 1
ATOM 792 C C . GLY A 1 102 ? 1.019 -3.045 -13.616 1.00 93.31 102 GLY A C 1
ATOM 793 O O . GLY A 1 102 ? 0.495 -2.326 -14.468 1.00 93.31 102 GLY A O 1
ATOM 794 N N . TYR A 1 103 ? 2.137 -2.694 -12.991 1.00 95.88 103 TYR A N 1
ATOM 795 C CA . TYR A 1 103 ? 2.835 -1.445 -13.274 1.00 95.88 103 TYR A CA 1
ATOM 796 C C . TYR A 1 103 ? 4.357 -1.631 -13.194 1.00 95.88 103 TYR A C 1
ATOM 798 O O . TYR A 1 103 ? 4.858 -2.660 -12.731 1.00 95.88 103 TYR A O 1
ATOM 806 N N . GLU A 1 104 ? 5.109 -0.651 -13.691 1.00 95.69 104 GLU A N 1
ATOM 807 C CA . GLU A 1 104 ? 6.570 -0.696 -13.663 1.00 95.69 104 GLU A CA 1
ATOM 808 C C . GLU A 1 104 ? 7.111 -0.190 -12.326 1.00 95.69 104 GLU A C 1
ATOM 810 O O . GLU A 1 104 ? 6.973 0.981 -11.968 1.00 95.69 104 GLU A O 1
ATOM 815 N N . TRP A 1 105 ? 7.750 -1.086 -11.586 1.00 95.19 105 TRP A N 1
ATOM 816 C CA . TRP A 1 105 ? 8.453 -0.794 -10.348 1.00 95.19 105 TRP A CA 1
ATOM 817 C C . TRP A 1 105 ? 9.887 -0.371 -10.630 1.00 95.19 105 TRP A C 1
ATOM 819 O O . TRP A 1 105 ? 10.526 -0.924 -11.520 1.00 95.19 105 TRP A O 1
ATOM 829 N N . GLY A 1 106 ? 10.423 0.559 -9.844 1.00 93.50 106 GLY A N 1
ATOM 830 C CA . GLY A 1 106 ? 11.803 0.995 -10.006 1.00 93.50 106 GLY A CA 1
ATOM 831 C C . GLY A 1 106 ? 12.262 1.976 -8.934 1.00 93.50 106 GLY A C 1
ATOM 832 O O . GLY A 1 106 ? 11.887 1.860 -7.764 1.00 93.50 106 GLY A O 1
ATOM 833 N N . GLU A 1 107 ? 13.147 2.884 -9.336 1.00 92.88 107 GLU A N 1
ATOM 834 C CA . GLU A 1 107 ? 13.965 3.717 -8.450 1.00 92.88 107 GLU A CA 1
ATOM 835 C C . GLU A 1 107 ? 13.247 4.931 -7.850 1.00 92.88 107 GLU A C 1
ATOM 837 O O . GLU A 1 107 ? 13.714 5.481 -6.854 1.00 92.88 107 GLU A O 1
ATOM 842 N N . TYR A 1 108 ? 12.113 5.353 -8.408 1.00 95.31 108 TYR A N 1
ATOM 843 C CA . TYR A 1 108 ? 11.374 6.499 -7.885 1.00 95.31 108 TYR A CA 1
ATOM 844 C C . TYR A 1 108 ? 10.491 6.059 -6.725 1.00 95.31 108 TYR A C 1
ATOM 846 O O . TYR A 1 108 ? 9.659 5.169 -6.877 1.00 95.31 108 TYR A O 1
ATOM 854 N N . LEU A 1 109 ? 10.650 6.699 -5.570 1.00 95.31 109 LEU A N 1
ATOM 855 C CA . LEU A 1 109 ? 9.832 6.513 -4.378 1.00 95.31 109 LEU A CA 1
ATOM 856 C C . LEU A 1 109 ? 8.890 7.707 -4.230 1.00 95.31 109 LEU A C 1
ATOM 858 O O . LEU A 1 109 ? 9.336 8.817 -3.952 1.00 95.31 109 LEU A O 1
ATOM 862 N N . ALA A 1 110 ? 7.593 7.474 -4.394 1.00 96.94 110 ALA A N 1
ATOM 863 C CA . ALA A 1 110 ? 6.555 8.429 -4.045 1.00 96.94 110 ALA A CA 1
ATOM 864 C C . ALA A 1 110 ? 6.128 8.193 -2.590 1.00 96.94 110 ALA A C 1
ATOM 866 O O . ALA A 1 110 ? 5.861 7.055 -2.196 1.00 96.94 110 ALA A O 1
ATOM 867 N N . LEU A 1 111 ? 6.086 9.257 -1.795 1.00 96.44 111 LEU A N 1
ATOM 868 C CA . LEU A 1 111 ? 5.742 9.258 -0.380 1.00 96.44 111 LEU A CA 1
ATOM 869 C C . LEU A 1 111 ? 4.625 10.276 -0.144 1.00 96.44 111 LEU A C 1
ATOM 871 O O . LEU A 1 111 ? 4.771 11.445 -0.488 1.00 96.44 111 LEU A O 1
ATOM 875 N N . ALA A 1 112 ? 3.529 9.840 0.470 1.00 96.06 112 ALA A N 1
ATOM 876 C CA . ALA A 1 112 ? 2.480 10.720 0.975 1.00 96.06 112 ALA A CA 1
ATOM 877 C C . ALA A 1 112 ? 2.520 10.736 2.502 1.00 96.06 112 ALA A C 1
ATOM 879 O O . ALA A 1 112 ? 2.469 9.678 3.133 1.00 96.06 112 ALA A O 1
ATOM 880 N N . LYS A 1 113 ? 2.578 11.931 3.091 1.00 94.56 113 LYS A N 1
ATOM 881 C CA . LYS A 1 113 ? 2.292 12.150 4.512 1.00 94.56 113 LYS A CA 1
ATOM 882 C C . LYS A 1 113 ? 0.817 12.483 4.668 1.00 94.56 113 LYS A C 1
ATOM 884 O O . LYS A 1 113 ? 0.293 13.323 3.936 1.00 94.56 113 LYS A O 1
ATOM 889 N N . LEU A 1 114 ? 0.177 11.835 5.625 1.00 92.31 114 LEU A N 1
ATOM 890 C CA . LEU A 1 114 ? -1.246 11.953 5.900 1.00 92.31 114 LEU A CA 1
ATOM 891 C C . LEU A 1 114 ? -1.493 12.771 7.177 1.00 92.31 114 LEU A C 1
ATOM 893 O O . LEU A 1 114 ? -0.592 12.935 8.003 1.00 92.31 114 LEU A O 1
ATOM 897 N N . ASP A 1 115 ? -2.717 13.265 7.339 1.00 89.94 115 ASP A N 1
ATOM 898 C CA . ASP A 1 115 ? -3.182 14.040 8.500 1.00 89.94 115 ASP A CA 1
ATOM 899 C C . ASP A 1 115 ? -3.050 13.294 9.841 1.00 89.94 115 ASP A C 1
ATOM 901 O O . ASP A 1 115 ? -2.714 13.885 10.862 1.00 89.94 115 ASP A O 1
ATOM 905 N N . ASN A 1 116 ? -3.216 11.974 9.831 1.00 85.19 116 ASN A N 1
ATOM 906 C CA . ASN A 1 116 ? -3.037 11.074 10.974 1.00 85.19 116 ASN A CA 1
ATOM 907 C C 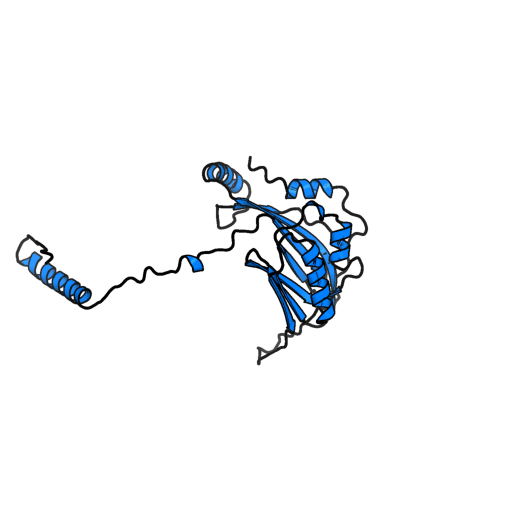. ASN A 1 116 ? -1.560 10.798 11.340 1.00 85.19 116 ASN A C 1
ATOM 909 O O . ASN A 1 116 ? -1.270 9.831 12.051 1.00 85.19 116 ASN A O 1
ATOM 913 N N . ASN A 1 117 ? -0.623 11.597 10.817 1.00 85.31 117 ASN A N 1
ATOM 914 C CA . ASN A 1 117 ? 0.826 11.437 10.961 1.00 85.31 117 ASN A CA 1
ATOM 915 C C . ASN A 1 117 ? 1.363 10.078 10.462 1.00 85.31 117 ASN A C 1
ATOM 917 O O . ASN A 1 117 ? 2.433 9.617 10.868 1.00 85.31 117 ASN A O 1
ATOM 921 N N . ARG A 1 118 ? 0.624 9.403 9.573 1.00 87.38 118 ARG A N 1
ATOM 922 C CA . ARG A 1 118 ? 1.077 8.182 8.896 1.00 87.38 118 ARG A CA 1
ATOM 923 C C . ARG A 1 118 ? 1.600 8.505 7.512 1.00 87.38 118 ARG A C 1
ATOM 925 O O . ARG A 1 118 ? 1.404 9.590 6.967 1.00 87.38 118 ARG A O 1
ATOM 932 N N . GLN A 1 119 ? 2.294 7.529 6.945 1.00 92.06 119 GLN A N 1
ATOM 933 C CA . GLN A 1 119 ? 2.911 7.666 5.641 1.00 92.06 119 GLN A CA 1
ATOM 934 C C . GLN A 1 119 ? 2.533 6.492 4.753 1.00 92.06 119 GLN A C 1
ATOM 936 O O . GLN A 1 119 ? 2.549 5.337 5.182 1.00 92.06 119 GLN A O 1
ATOM 941 N N . MET A 1 120 ? 2.222 6.807 3.504 1.00 94.00 120 MET A N 1
ATOM 942 C CA . MET A 1 120 ? 2.089 5.841 2.426 1.00 94.00 120 MET A CA 1
ATOM 943 C C . MET A 1 120 ? 3.283 5.995 1.504 1.00 94.00 120 MET A C 1
ATOM 945 O O . MET A 1 120 ? 3.750 7.107 1.265 1.00 94.00 120 MET A O 1
ATOM 949 N N . HIS A 1 121 ? 3.776 4.884 0.976 1.00 95.38 121 HIS A N 1
ATOM 950 C CA . HIS A 1 121 ? 4.819 4.931 -0.029 1.00 95.38 121 HIS A CA 1
ATOM 951 C C . HIS A 1 121 ? 4.577 3.897 -1.113 1.00 95.38 121 HIS A C 1
ATOM 953 O O . HIS A 1 121 ? 4.082 2.797 -0.859 1.00 95.38 121 HIS A O 1
ATOM 959 N N . VAL A 1 122 ? 4.949 4.271 -2.328 1.00 95.94 122 VAL A N 1
ATOM 960 C CA . VAL A 1 122 ? 4.879 3.435 -3.518 1.00 95.94 122 VAL A CA 1
ATOM 961 C C . VAL A 1 122 ? 6.121 3.714 -4.349 1.00 95.94 122 VAL A C 1
ATOM 963 O O . VAL A 1 122 ? 6.609 4.839 -4.402 1.00 95.94 122 VAL A O 1
ATOM 966 N N . ARG A 1 123 ? 6.656 2.682 -4.998 1.00 95.50 123 ARG A N 1
ATOM 967 C CA . ARG A 1 123 ? 7.761 2.839 -5.947 1.00 95.50 123 ARG A CA 1
ATOM 968 C C . ARG A 1 123 ? 7.274 2.738 -7.377 1.00 95.50 123 ARG A C 1
ATOM 970 O O . ARG A 1 123 ? 6.336 1.986 -7.608 1.00 95.50 123 ARG A O 1
ATOM 977 N N . GLY A 1 124 ? 7.955 3.402 -8.306 1.00 95.81 124 GLY A N 1
ATOM 978 C CA . GLY A 1 124 ? 7.718 3.325 -9.746 1.00 95.81 124 GLY A CA 1
ATOM 979 C C . GLY A 1 124 ? 9.013 3.450 -10.554 1.00 95.81 124 GLY A C 1
ATOM 980 O O . GLY A 1 124 ? 10.031 3.920 -10.047 1.00 95.81 124 GLY A O 1
ATOM 981 N N . ALA A 1 125 ? 8.988 3.001 -11.809 1.00 95.38 125 ALA A N 1
ATOM 982 C CA . ALA A 1 125 ? 10.125 3.114 -12.728 1.00 95.38 125 ALA A CA 1
ATOM 983 C C . ALA A 1 125 ? 10.398 4.554 -13.172 1.00 95.38 125 ALA A C 1
ATOM 985 O O . ALA A 1 125 ? 11.542 4.909 -13.426 1.00 95.38 125 ALA A O 1
ATOM 986 N N . THR A 1 126 ? 9.362 5.393 -13.204 1.00 96.44 126 THR A N 1
ATOM 987 C CA . THR A 1 126 ? 9.458 6.826 -13.499 1.00 96.44 126 THR A CA 1
ATOM 988 C C . THR A 1 126 ? 8.722 7.635 -12.435 1.00 96.44 126 THR A C 1
ATOM 990 O O . THR A 1 126 ? 7.822 7.124 -11.758 1.00 96.44 126 THR A O 1
ATOM 993 N N . LYS A 1 127 ? 9.055 8.928 -12.317 1.00 96.06 127 LYS A N 1
ATOM 994 C CA . LYS A 1 127 ? 8.360 9.869 -11.420 1.00 96.06 127 LYS A CA 1
ATOM 995 C C . LYS A 1 127 ? 6.843 9.881 -11.662 1.00 96.06 127 LYS A C 1
ATOM 997 O O . LYS A 1 127 ? 6.072 9.869 -10.706 1.00 96.06 127 LYS A O 1
ATOM 1002 N N . ALA A 1 128 ? 6.426 9.860 -12.930 1.00 96.31 128 ALA A N 1
ATOM 1003 C CA . ALA A 1 128 ? 5.018 9.879 -13.318 1.00 96.31 128 ALA A CA 1
ATOM 1004 C C . ALA A 1 128 ? 4.277 8.601 -12.893 1.00 96.31 128 ALA A C 1
ATOM 1006 O O . ALA A 1 128 ? 3.188 8.685 -12.328 1.00 96.31 128 ALA A O 1
ATOM 1007 N N . ILE A 1 129 ? 4.884 7.424 -13.099 1.00 96.19 129 ILE A N 1
ATOM 1008 C CA . ILE A 1 129 ? 4.294 6.140 -12.686 1.00 96.19 129 ILE A CA 1
ATOM 1009 C C . ILE A 1 129 ? 4.178 6.071 -11.161 1.00 96.19 129 ILE A C 1
ATOM 1011 O O . ILE A 1 129 ? 3.140 5.660 -10.647 1.00 96.19 129 ILE A O 1
ATOM 1015 N N . ALA A 1 130 ? 5.216 6.502 -10.437 1.00 95.88 130 ALA A N 1
ATOM 1016 C CA . ALA A 1 130 ? 5.214 6.495 -8.977 1.00 95.88 130 ALA A CA 1
ATOM 1017 C C . ALA A 1 130 ? 4.126 7.418 -8.398 1.00 95.88 130 ALA A C 1
ATOM 1019 O O . ALA A 1 130 ? 3.397 6.994 -7.504 1.00 95.88 130 ALA A O 1
ATOM 1020 N N . SER A 1 131 ? 3.982 8.637 -8.939 1.00 96.25 131 SER A N 1
ATOM 1021 C CA . SER A 1 131 ? 2.929 9.580 -8.530 1.00 96.25 131 SER A CA 1
ATOM 1022 C C . SER A 1 131 ? 1.541 9.015 -8.809 1.00 96.25 131 SER A C 1
ATOM 1024 O O . SER A 1 131 ? 0.752 8.877 -7.885 1.00 96.25 131 SER A O 1
ATOM 1026 N N . LYS A 1 132 ? 1.280 8.574 -10.048 1.00 96.31 132 LYS A N 1
ATOM 1027 C CA . LYS A 1 132 ? -0.016 8.005 -10.438 1.00 96.31 132 LYS A CA 1
ATOM 1028 C C . LYS A 1 132 ? -0.405 6.818 -9.560 1.00 96.31 132 LYS A C 1
ATOM 1030 O O . LYS A 1 132 ? -1.553 6.693 -9.150 1.00 96.31 132 LYS A O 1
ATOM 1035 N N . GLN A 1 133 ? 0.546 5.932 -9.269 1.00 96.06 133 GLN A N 1
ATOM 1036 C CA . GLN A 1 133 ? 0.261 4.774 -8.435 1.00 96.06 133 GLN A CA 1
ATOM 1037 C C . GLN A 1 133 ? 0.013 5.173 -6.976 1.00 96.06 133 GLN A C 1
ATOM 1039 O O . GLN A 1 133 ? -0.834 4.562 -6.331 1.00 96.06 133 GLN A O 1
ATOM 1044 N N . LEU A 1 134 ? 0.700 6.193 -6.455 1.00 95.94 134 LEU A N 1
ATOM 1045 C CA . LEU A 1 134 ? 0.406 6.747 -5.134 1.00 95.94 134 LEU A CA 1
ATOM 1046 C C . LEU A 1 134 ? -0.998 7.366 -5.092 1.00 95.94 134 LEU A C 1
ATOM 1048 O O . LEU A 1 134 ? -1.745 7.050 -4.170 1.00 95.94 134 LEU A O 1
ATOM 1052 N N . ASP A 1 135 ? -1.382 8.143 -6.106 1.00 96.19 135 ASP A N 1
ATOM 1053 C CA . ASP A 1 135 ? -2.719 8.739 -6.231 1.00 96.19 135 ASP A CA 1
ATOM 1054 C C . ASP A 1 135 ? -3.810 7.655 -6.252 1.00 96.19 135 ASP A C 1
ATOM 1056 O O . ASP A 1 135 ? -4.769 7.723 -5.483 1.00 96.19 135 ASP A O 1
ATOM 1060 N N . ASN A 1 136 ? -3.602 6.572 -7.011 1.00 95.44 136 ASN A N 1
ATOM 1061 C CA . ASN A 1 136 ? -4.503 5.414 -7.013 1.00 95.44 136 ASN A CA 1
ATOM 1062 C C . ASN A 1 136 ? -4.657 4.782 -5.616 1.00 95.44 136 ASN A C 1
ATOM 1064 O O . ASN A 1 136 ? -5.742 4.345 -5.237 1.00 95.44 136 ASN A O 1
ATOM 1068 N N . MET A 1 137 ? -3.569 4.681 -4.842 1.00 94.75 137 MET A N 1
ATOM 1069 C CA . MET A 1 137 ? -3.640 4.139 -3.478 1.00 94.75 137 MET A CA 1
ATOM 1070 C C . MET A 1 137 ? -4.318 5.120 -2.516 1.00 94.75 137 MET A C 1
ATOM 1072 O O . MET A 1 137 ? -4.985 4.685 -1.574 1.00 94.75 137 MET A O 1
ATOM 1076 N N . LEU A 1 138 ? -4.168 6.427 -2.744 1.00 94.75 138 LEU A N 1
ATOM 1077 C CA . LEU A 1 138 ? -4.785 7.470 -1.932 1.00 94.75 138 LEU A CA 1
ATOM 1078 C C . LEU A 1 138 ? -6.315 7.456 -2.036 1.00 94.75 138 LEU A C 1
ATOM 1080 O O . LEU A 1 138 ? -6.993 7.717 -1.046 1.00 94.75 138 LEU A O 1
ATOM 1084 N N . GLU A 1 139 ? -6.882 7.041 -3.172 1.00 94.06 139 GLU A N 1
ATOM 1085 C CA . GLU A 1 139 ? -8.339 6.900 -3.322 1.00 94.06 139 GLU A CA 1
ATOM 1086 C C . GLU A 1 139 ? -8.982 5.925 -2.316 1.00 94.06 139 GLU A C 1
ATOM 1088 O O . GLU A 1 139 ? -10.181 6.037 -2.015 1.00 94.06 139 GLU A O 1
ATOM 1093 N N . LEU A 1 140 ? -8.192 4.978 -1.794 1.00 92.69 140 LEU A N 1
ATOM 1094 C CA . LEU A 1 140 ? -8.617 3.930 -0.864 1.00 92.69 140 LEU A CA 1
ATOM 1095 C C . LEU A 1 140 ? -8.556 4.372 0.609 1.00 92.69 140 LEU A C 1
ATOM 1097 O O . LEU A 1 140 ? -9.203 3.734 1.447 1.00 92.69 140 LEU A O 1
ATOM 1101 N N . THR A 1 141 ? -7.821 5.441 0.942 1.00 93.06 141 THR A N 1
ATOM 1102 C CA . THR A 1 141 ? -7.698 5.946 2.321 1.00 93.06 141 THR A CA 1
ATOM 1103 C C . THR A 1 141 ? -8.693 7.062 2.624 1.00 93.06 141 THR A C 1
ATOM 1105 O O . THR A 1 141 ? -9.021 7.866 1.760 1.00 93.06 141 THR A O 1
ATOM 1108 N N . LYS A 1 142 ? -9.168 7.115 3.872 1.00 91.44 142 LYS A N 1
ATOM 1109 C CA . LYS A 1 142 ? -9.967 8.213 4.435 1.00 91.44 142 LYS A CA 1
ATOM 1110 C C . LYS A 1 142 ? -9.141 9.436 4.804 1.00 91.44 142 LYS A C 1
ATOM 1112 O O . LYS A 1 142 ? -9.700 10.524 4.907 1.00 91.44 142 LYS A O 1
ATOM 1117 N N . ALA A 1 143 ? -7.856 9.227 5.061 1.00 89.19 143 ALA A N 1
ATOM 1118 C CA . ALA A 1 143 ? -6.962 10.246 5.573 1.00 89.19 143 ALA A CA 1
ATOM 1119 C C . ALA A 1 143 ? -6.709 11.327 4.517 1.00 89.19 143 ALA A C 1
ATOM 1121 O O . ALA A 1 143 ? -6.546 11.023 3.331 1.00 89.19 143 ALA A O 1
ATOM 1122 N N . LYS A 1 144 ? -6.664 12.593 4.940 1.00 91.50 144 LYS A N 1
ATOM 1123 C CA . LYS A 1 144 ? -6.303 13.694 4.044 1.00 91.50 144 LYS A CA 1
ATOM 1124 C C . LYS A 1 144 ? -4.795 13.720 3.838 1.00 91.50 144 LYS A C 1
ATOM 1126 O O . LYS A 1 144 ? -4.018 13.425 4.745 1.00 91.50 144 LYS A O 1
ATOM 1131 N N . VAL A 1 145 ? -4.381 14.088 2.632 1.00 93.19 145 VAL A N 1
ATOM 1132 C CA . VAL A 1 145 ? -2.966 14.206 2.287 1.00 93.19 145 VAL A CA 1
ATOM 1133 C C . VAL A 1 145 ? -2.445 15.563 2.728 1.00 93.19 145 VAL A C 1
ATOM 1135 O O . VAL A 1 145 ? -2.973 16.594 2.324 1.00 93.19 145 VAL A O 1
ATOM 1138 N N . THR A 1 146 ? -1.385 15.549 3.528 1.00 93.38 146 THR A N 1
ATOM 1139 C CA . THR A 1 146 ? -0.686 16.754 3.984 1.00 93.38 146 THR A CA 1
ATOM 1140 C C . THR A 1 146 ? 0.400 17.152 2.993 1.00 93.38 146 THR A C 1
ATOM 1142 O O . THR A 1 146 ? 0.531 18.316 2.634 1.00 93.38 146 THR A O 1
ATOM 1145 N N . SER A 1 147 ? 1.211 16.189 2.547 1.00 94.12 147 SER A N 1
ATOM 1146 C CA . SER A 1 147 ? 2.262 16.435 1.553 1.00 94.12 147 SER A CA 1
ATOM 1147 C C . SER A 1 147 ? 2.557 15.193 0.727 1.00 94.12 147 SER A C 1
ATOM 1149 O O . SER A 1 147 ? 2.476 14.070 1.227 1.00 94.12 147 SER A O 1
ATOM 1151 N N . ILE A 1 148 ? 2.932 15.413 -0.533 1.00 94.88 148 ILE A N 1
ATOM 1152 C CA . ILE A 1 148 ? 3.406 14.382 -1.456 1.00 94.88 148 ILE A CA 1
ATOM 1153 C C . ILE A 1 148 ? 4.823 14.752 -1.877 1.00 94.88 148 ILE A C 1
ATOM 1155 O O . ILE A 1 148 ? 5.075 15.875 -2.312 1.00 94.88 148 ILE A O 1
ATOM 1159 N N . SER A 1 149 ? 5.750 13.809 -1.768 1.00 95.75 149 SER A N 1
ATOM 1160 C CA . SER A 1 149 ? 7.106 13.945 -2.287 1.00 95.75 149 SER A CA 1
ATOM 1161 C C . SER A 1 149 ? 7.451 12.755 -3.170 1.00 95.75 149 SER A C 1
ATOM 1163 O O . SER A 1 149 ? 7.074 11.619 -2.891 1.00 95.75 149 SER A O 1
ATOM 1165 N N . VAL A 1 150 ? 8.171 13.010 -4.262 1.00 95.94 150 VAL A N 1
ATOM 1166 C CA . VAL A 1 150 ? 8.702 11.949 -5.121 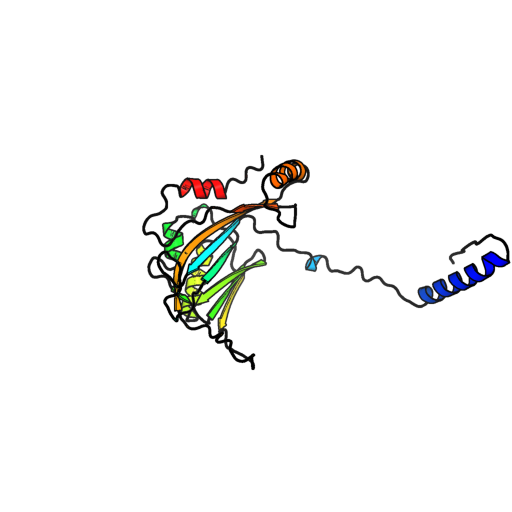1.00 95.94 150 VAL A CA 1
ATOM 1167 C C . VAL A 1 150 ? 10.208 12.102 -5.187 1.00 95.94 150 VAL A C 1
ATOM 1169 O O . VAL A 1 150 ? 10.713 13.134 -5.624 1.00 95.94 150 VAL A O 1
ATOM 1172 N N . ILE A 1 151 ? 10.910 11.075 -4.727 1.00 94.69 151 ILE A N 1
ATOM 1173 C CA . ILE A 1 151 ? 12.359 11.058 -4.557 1.00 94.69 151 ILE A CA 1
ATOM 1174 C C . ILE A 1 151 ? 12.927 9.996 -5.497 1.00 94.69 151 ILE A C 1
ATOM 1176 O O . ILE A 1 151 ? 12.411 8.881 -5.557 1.00 94.69 151 ILE A O 1
ATOM 1180 N N . GLN A 1 152 ? 13.988 10.326 -6.228 1.00 93.38 152 GLN A N 1
ATOM 1181 C CA . GLN A 1 152 ? 14.739 9.343 -7.006 1.00 93.38 152 GLN A CA 1
ATOM 1182 C C . GLN A 1 152 ? 15.790 8.692 -6.105 1.00 93.38 152 GLN A C 1
ATOM 1184 O O . GLN A 1 152 ? 16.600 9.383 -5.488 1.00 93.38 152 GLN A O 1
ATOM 1189 N N . LEU A 1 153 ? 15.777 7.363 -6.011 1.00 86.19 153 LEU A N 1
ATOM 1190 C CA . LEU A 1 153 ? 16.760 6.616 -5.234 1.00 86.19 153 LEU A CA 1
ATOM 1191 C C . LEU A 1 153 ? 18.012 6.380 -6.077 1.00 86.19 153 LEU A C 1
ATOM 1193 O O . LEU A 1 153 ? 18.155 5.342 -6.720 1.00 86.19 153 LEU A O 1
ATOM 1197 N N . THR A 1 154 ? 18.934 7.336 -6.054 1.00 80.38 154 THR A N 1
ATOM 1198 C CA . THR A 1 154 ? 20.253 7.169 -6.667 1.00 80.38 154 THR A CA 1
ATOM 1199 C C . THR A 1 154 ? 21.208 6.453 -5.711 1.00 80.38 154 THR A C 1
ATOM 1201 O O . THR A 1 154 ? 21.106 6.531 -4.483 1.00 80.38 154 THR A O 1
ATOM 1204 N N . LYS A 1 155 ? 22.150 5.690 -6.270 1.00 73.56 155 LYS A N 1
ATOM 1205 C CA . LYS A 1 155 ? 23.194 5.032 -5.480 1.00 73.56 155 LYS A CA 1
ATOM 1206 C C . LYS A 1 155 ? 24.262 6.058 -5.099 1.00 73.56 155 LYS A C 1
ATOM 1208 O O . LYS A 1 155 ? 24.888 6.627 -5.984 1.00 73.56 155 LYS A O 1
ATOM 1213 N N . ALA A 1 156 ? 24.535 6.215 -3.806 1.00 60.16 156 ALA A N 1
ATOM 1214 C CA . ALA A 1 156 ? 25.696 6.952 -3.308 1.00 60.16 156 ALA A CA 1
ATOM 1215 C C . ALA A 1 156 ? 26.591 6.035 -2.444 1.00 60.16 156 ALA A C 1
ATOM 1217 O O . ALA A 1 156 ? 26.088 5.333 -1.561 1.00 60.16 156 ALA A O 1
ATOM 1218 N N . GLY A 1 157 ? 27.909 6.035 -2.705 1.00 64.81 157 GLY A N 1
ATOM 1219 C CA . GLY A 1 157 ? 28.952 5.400 -1.875 1.00 64.81 157 GLY A CA 1
ATOM 1220 C C . GLY A 1 157 ? 29.587 4.099 -2.410 1.00 64.81 157 GLY A C 1
ATOM 1221 O O . GLY A 1 157 ? 29.007 3.389 -3.231 1.00 64.81 157 GLY A O 1
ATOM 1222 N N . ARG A 1 158 ? 30.795 3.770 -1.911 1.00 52.53 158 ARG A N 1
ATOM 1223 C CA . ARG A 1 158 ? 31.468 2.466 -2.106 1.00 52.53 158 ARG A CA 1
ATOM 1224 C C . ARG A 1 158 ? 30.858 1.429 -1.161 1.00 52.53 158 ARG A C 1
ATOM 1226 O O . ARG A 1 158 ? 30.682 1.703 0.022 1.00 52.53 158 ARG A O 1
ATOM 1233 N N . ARG A 1 159 ? 30.540 0.238 -1.669 1.00 61.34 159 ARG A N 1
ATOM 1234 C CA . ARG A 1 159 ? 29.995 -0.878 -0.875 1.00 61.34 159 ARG A CA 1
ATOM 1235 C C . ARG A 1 159 ? 30.809 -2.147 -1.095 1.00 61.34 159 ARG A C 1
ATOM 1237 O O . ARG A 1 159 ? 31.555 -2.241 -2.066 1.00 61.34 159 ARG A O 1
ATOM 1244 N N . ALA A 1 160 ? 30.643 -3.102 -0.182 1.00 57.56 160 ALA A N 1
ATOM 1245 C CA . ALA A 1 160 ? 31.262 -4.419 -0.253 1.00 57.56 160 ALA A CA 1
ATOM 1246 C C . ALA A 1 160 ? 31.016 -5.089 -1.619 1.00 57.56 160 ALA A C 1
ATOM 1248 O O . ALA A 1 160 ? 29.900 -5.062 -2.151 1.00 57.56 160 ALA A O 1
ATOM 1249 N N . SER A 1 161 ? 32.077 -5.676 -2.176 1.00 47.94 161 SER A N 1
ATOM 1250 C CA . SER A 1 161 ? 32.051 -6.419 -3.438 1.00 47.94 161 SER A CA 1
ATOM 1251 C C . SER A 1 161 ? 30.992 -7.531 -3.383 1.00 47.94 161 SER A C 1
ATOM 1253 O O . SER A 1 161 ? 30.956 -8.296 -2.423 1.00 47.94 161 SER A O 1
ATOM 1255 N N . GLY A 1 162 ? 30.104 -7.595 -4.383 1.00 56.94 162 GLY A N 1
ATOM 1256 C CA . GLY A 1 162 ? 29.090 -8.656 -4.518 1.00 56.94 162 GLY A CA 1
ATOM 1257 C C . GLY A 1 162 ? 27.620 -8.243 -4.344 1.00 56.94 162 GLY A C 1
ATOM 1258 O O . GLY A 1 162 ? 26.734 -9.051 -4.607 1.00 56.94 162 GLY A O 1
ATOM 1259 N N . GLN A 1 163 ? 27.309 -6.998 -3.965 1.00 58.75 163 GLN A N 1
ATOM 1260 C CA . GLN A 1 163 ? 25.916 -6.535 -3.854 1.00 58.75 163 GLN A CA 1
ATOM 1261 C C . GLN A 1 163 ? 25.445 -5.764 -5.098 1.00 58.75 163 GLN A C 1
ATOM 1263 O O . GLN A 1 163 ? 25.563 -4.540 -5.175 1.00 58.75 163 GLN A O 1
ATOM 1268 N N . THR A 1 164 ? 24.808 -6.444 -6.056 1.00 56.66 164 THR A N 1
ATOM 1269 C CA . THR A 1 164 ? 24.020 -5.785 -7.118 1.00 56.66 164 THR A CA 1
ATOM 1270 C C . THR A 1 164 ? 22.674 -5.306 -6.559 1.00 56.66 164 THR A C 1
ATOM 1272 O O . THR A 1 164 ? 21.604 -5.839 -6.839 1.00 56.66 164 THR A O 1
ATOM 1275 N N . LEU A 1 165 ? 22.720 -4.255 -5.737 1.00 63.62 165 LEU A N 1
ATOM 1276 C CA . LEU A 1 165 ? 21.545 -3.554 -5.199 1.00 63.62 165 LEU A CA 1
ATOM 1277 C C . LEU A 1 165 ? 21.021 -2.470 -6.155 1.00 63.62 165 LEU A C 1
ATOM 1279 O O . LEU A 1 165 ? 20.449 -1.473 -5.720 1.00 63.62 165 LEU A O 1
ATOM 1283 N N . GLU A 1 166 ? 21.229 -2.630 -7.464 1.00 73.44 166 GLU A N 1
ATOM 1284 C CA . GLU A 1 166 ? 20.548 -1.766 -8.424 1.00 73.44 166 GLU A CA 1
ATOM 1285 C C . GLU A 1 166 ? 19.069 -2.082 -8.448 1.00 73.44 166 GLU A C 1
ATOM 1287 O O . GLU A 1 166 ? 18.664 -3.216 -8.715 1.00 73.44 166 GLU A O 1
ATOM 1292 N N . ILE A 1 167 ? 18.269 -1.061 -8.173 1.00 82.50 167 ILE A N 1
ATOM 1293 C CA . ILE A 1 167 ? 16.841 -1.117 -8.410 1.00 82.50 167 ILE A CA 1
ATOM 1294 C C . ILE A 1 167 ? 16.659 -0.950 -9.915 1.00 82.50 167 ILE A C 1
ATOM 1296 O O . ILE A 1 167 ? 16.595 0.160 -10.427 1.00 82.50 167 ILE A O 1
ATOM 1300 N N . LYS A 1 168 ? 16.638 -2.072 -10.631 1.00 85.94 168 LYS A N 1
ATOM 1301 C CA . LYS A 1 168 ? 16.332 -2.067 -12.058 1.00 85.94 168 LYS A CA 1
ATOM 1302 C C . LYS A 1 168 ? 14.821 -1.941 -12.251 1.00 85.94 168 LYS A C 1
ATOM 1304 O O . LYS A 1 168 ? 14.082 -2.610 -11.518 1.00 85.94 168 LYS A O 1
ATOM 1309 N N . PRO A 1 169 ? 14.366 -1.140 -13.229 1.00 91.31 169 PRO A N 1
ATOM 1310 C CA . PRO A 1 169 ? 12.974 -1.130 -13.640 1.00 91.31 169 PRO A CA 1
ATOM 1311 C C . PRO A 1 169 ? 12.493 -2.547 -13.954 1.00 91.31 169 PRO A C 1
ATOM 1313 O O . PRO A 1 169 ? 13.124 -3.277 -14.720 1.00 91.31 169 PRO A O 1
ATOM 1316 N N . ALA A 1 170 ? 11.398 -2.959 -13.329 1.00 92.06 170 ALA A N 1
ATOM 1317 C CA . ALA A 1 170 ? 10.818 -4.277 -13.515 1.00 92.06 170 ALA A CA 1
ATOM 1318 C C . ALA A 1 170 ? 9.302 -4.208 -13.386 1.00 92.06 170 ALA A C 1
ATOM 1320 O O . ALA A 1 170 ? 8.761 -3.517 -12.525 1.00 92.06 170 ALA A O 1
ATOM 1321 N N . ARG A 1 171 ? 8.603 -4.967 -14.224 1.00 94.06 171 ARG A N 1
ATOM 1322 C CA . ARG A 1 171 ? 7.148 -5.049 -14.158 1.00 94.06 171 ARG A CA 1
ATOM 1323 C C . ARG A 1 171 ? 6.719 -5.919 -12.982 1.00 94.06 171 ARG A C 1
ATOM 1325 O O . ARG A 1 171 ? 7.232 -7.025 -12.812 1.00 94.06 171 ARG A O 1
ATOM 1332 N N . ILE A 1 172 ? 5.785 -5.415 -12.186 1.00 94.88 172 ILE A N 1
ATOM 1333 C CA . ILE A 1 172 ? 5.204 -6.132 -11.050 1.00 94.88 172 ILE A CA 1
ATOM 1334 C C . ILE A 1 172 ? 3.685 -6.164 -11.168 1.00 94.88 172 ILE A C 1
ATOM 1336 O O . ILE A 1 172 ? 3.067 -5.232 -11.682 1.00 94.88 172 ILE A O 1
ATOM 1340 N N . TYR A 1 173 ? 3.088 -7.237 -10.668 1.00 95.81 173 TYR A N 1
ATOM 1341 C CA . TYR A 1 173 ? 1.668 -7.540 -10.783 1.00 95.81 173 TYR A CA 1
ATOM 1342 C C . TYR A 1 173 ? 1.033 -7.644 -9.396 1.00 95.81 173 TYR A C 1
ATOM 1344 O O . TYR A 1 173 ? 1.690 -8.117 -8.461 1.00 95.81 173 TYR A O 1
ATOM 1352 N N . PRO A 1 174 ? -0.224 -7.199 -9.228 1.00 95.81 174 PRO A N 1
ATOM 1353 C CA . PRO A 1 174 ? -0.916 -7.291 -7.951 1.00 95.81 174 PRO A CA 1
ATOM 1354 C C . PRO A 1 174 ? -1.180 -8.758 -7.611 1.00 95.81 174 PRO A C 1
ATOM 1356 O O . PRO A 1 174 ? -1.887 -9.463 -8.324 1.00 95.81 174 PRO A O 1
ATOM 1359 N N . ALA A 1 175 ? -0.615 -9.222 -6.501 1.00 94.44 175 ALA A N 1
ATOM 1360 C CA . ALA A 1 175 ? -0.707 -10.618 -6.105 1.00 94.44 175 ALA A CA 1
ATOM 1361 C C . ALA A 1 175 ? -1.848 -10.838 -5.117 1.00 94.44 175 ALA A C 1
ATOM 1363 O O . ALA A 1 175 ? -2.746 -11.647 -5.343 1.00 94.44 175 ALA A O 1
ATOM 1364 N N . ASN A 1 176 ? -1.827 -10.120 -4.000 1.00 94.44 176 ASN A N 1
ATOM 1365 C CA . ASN A 1 176 ? -2.856 -10.219 -2.978 1.00 94.44 176 ASN A CA 1
ATOM 1366 C C . ASN A 1 176 ? -2.939 -8.936 -2.161 1.00 94.44 176 ASN A C 1
ATOM 1368 O O . ASN A 1 176 ? -2.032 -8.103 -2.180 1.00 94.44 176 ASN A O 1
ATOM 1372 N N . PHE A 1 177 ? -4.027 -8.807 -1.415 1.00 94.44 177 PHE A N 1
ATOM 1373 C CA . PHE A 1 177 ? -4.116 -7.830 -0.346 1.00 94.44 177 PHE A CA 1
ATOM 1374 C C . PHE A 1 177 ? -4.601 -8.471 0.953 1.00 94.44 177 PHE A C 1
ATOM 1376 O O . PHE A 1 177 ? -5.195 -9.553 0.964 1.00 94.44 177 PHE A O 1
ATOM 1383 N N . ILE A 1 178 ? -4.294 -7.799 2.058 1.00 91.44 178 ILE A N 1
ATOM 1384 C CA . ILE A 1 178 ? -4.632 -8.210 3.418 1.00 91.44 178 ILE A CA 1
ATOM 1385 C C . ILE A 1 178 ? -5.199 -6.994 4.139 1.00 91.44 178 ILE A C 1
ATOM 1387 O O . ILE A 1 178 ? -4.622 -5.910 4.069 1.00 91.44 178 ILE A O 1
ATOM 1391 N N . ILE A 1 179 ? -6.299 -7.173 4.859 1.00 90.44 179 ILE A N 1
ATOM 1392 C CA . ILE A 1 179 ? -6.852 -6.162 5.756 1.00 90.44 179 ILE A CA 1
ATOM 1393 C C . ILE A 1 179 ? -6.460 -6.541 7.176 1.00 90.44 179 ILE A C 1
ATOM 1395 O O . ILE A 1 179 ? -6.703 -7.658 7.616 1.00 90.44 179 ILE A O 1
ATOM 1399 N N . VAL A 1 180 ? -5.843 -5.618 7.896 1.00 87.62 180 VAL A N 1
ATOM 1400 C CA . VAL A 1 180 ? -5.483 -5.770 9.301 1.00 87.62 180 VAL A CA 1
ATOM 1401 C C . VAL A 1 180 ? -6.318 -4.786 10.094 1.00 87.62 180 VAL A C 1
ATOM 1403 O O . VAL A 1 180 ? -6.198 -3.575 9.911 1.00 87.62 180 VAL A O 1
ATOM 1406 N N . ASN A 1 181 ? -7.159 -5.319 10.966 1.00 85.25 181 ASN A N 1
ATOM 1407 C CA . ASN A 1 181 ? -7.968 -4.544 11.885 1.00 85.25 181 ASN A CA 1
ATOM 1408 C C . ASN A 1 181 ? -7.384 -4.716 13.294 1.00 85.25 181 ASN A C 1
ATOM 1410 O O . ASN A 1 181 ? -7.127 -5.843 13.729 1.00 85.25 181 ASN A O 1
ATOM 1414 N N . SER A 1 182 ? -7.123 -3.611 13.982 1.00 80.44 182 SER A N 1
ATOM 1415 C CA . SER A 1 182 ? -6.590 -3.595 15.343 1.00 80.44 182 SER A CA 1
ATOM 1416 C C . SER A 1 182 ? -7.590 -2.888 16.250 1.00 80.44 182 SER A C 1
ATOM 1418 O O . SER A 1 182 ? -7.965 -1.753 15.976 1.00 80.44 182 SER A O 1
ATOM 1420 N N . LYS A 1 183 ? -7.995 -3.516 17.352 1.00 74.38 183 LYS A N 1
ATOM 1421 C CA . LYS A 1 183 ? -8.869 -2.898 18.359 1.00 74.38 183 LYS A CA 1
ATOM 1422 C C . LYS A 1 183 ? -8.130 -2.811 19.683 1.00 74.38 183 LYS A C 1
ATOM 1424 O O . LYS A 1 183 ? -7.437 -3.756 20.057 1.00 74.38 183 LYS A O 1
ATOM 1429 N N . LYS A 1 184 ? -8.257 -1.675 20.370 1.00 70.19 184 LYS A N 1
ATOM 1430 C CA . LYS A 1 184 ? -7.748 -1.531 21.736 1.00 70.19 184 LYS A CA 1
ATOM 1431 C C . LYS A 1 184 ? -8.532 -2.475 22.649 1.00 70.19 184 LYS A C 1
ATOM 1433 O O . LYS A 1 184 ? -9.752 -2.552 22.524 1.00 70.19 184 LYS A O 1
ATOM 1438 N N . ILE A 1 185 ? -7.827 -3.201 23.504 1.00 68.25 185 ILE A N 1
ATOM 1439 C CA . ILE A 1 185 ? -8.418 -4.101 24.496 1.00 68.25 185 ILE A CA 1
ATOM 1440 C C . ILE A 1 185 ? -8.477 -3.345 25.822 1.00 68.25 185 ILE A C 1
ATOM 1442 O O . ILE A 1 185 ? -7.459 -2.803 26.258 1.00 68.25 185 ILE A O 1
ATOM 1446 N N . ASP A 1 186 ? -9.644 -3.313 26.462 1.00 66.44 186 ASP A N 1
ATOM 1447 C CA . ASP A 1 186 ? -9.782 -2.753 27.810 1.00 66.44 186 ASP A CA 1
ATOM 1448 C C . ASP A 1 186 ? -9.209 -3.707 28.872 1.00 66.44 186 ASP A C 1
ATOM 1450 O O . ASP A 1 186 ? -9.136 -4.919 28.669 1.00 66.44 186 ASP A O 1
ATOM 1454 N N . ALA A 1 187 ? -8.815 -3.182 30.036 1.00 59.31 187 ALA A N 1
ATOM 1455 C CA . ALA A 1 187 ? -8.156 -3.955 31.100 1.00 59.31 187 ALA A CA 1
ATOM 1456 C C . ALA A 1 187 ? -8.973 -5.173 31.595 1.00 59.31 187 ALA A C 1
ATOM 1458 O O . ALA A 1 187 ? -8.403 -6.172 32.034 1.00 59.31 187 ALA A O 1
ATOM 1459 N N . THR A 1 188 ? -10.304 -5.120 31.493 1.00 59.22 188 THR A N 1
ATOM 1460 C CA . THR A 1 188 ? -11.215 -6.241 31.780 1.00 59.22 188 THR A CA 1
ATOM 1461 C C . THR A 1 188 ? -11.159 -7.323 30.698 1.00 59.22 188 THR A C 1
ATOM 1463 O O . THR A 1 188 ? -11.057 -8.506 31.016 1.00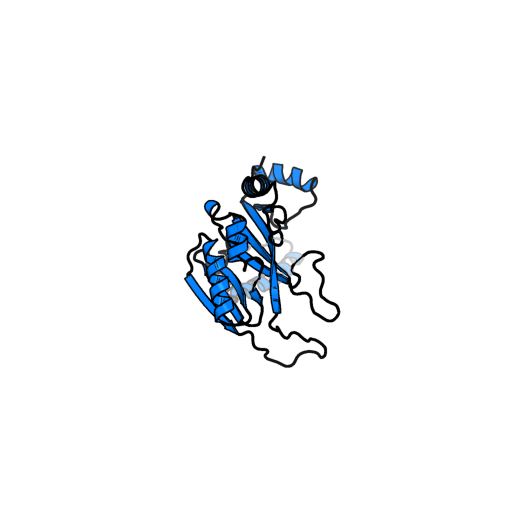 59.22 188 THR A O 1
ATOM 1466 N N . GLN A 1 189 ? -11.130 -6.928 29.424 1.00 57.38 189 GLN A N 1
ATOM 1467 C CA . GLN A 1 189 ? -11.005 -7.826 28.270 1.00 57.38 189 GLN A CA 1
ATOM 1468 C C . GLN A 1 189 ? -9.598 -8.428 28.139 1.00 57.38 189 GLN A C 1
ATOM 1470 O O . GLN A 1 189 ? -9.444 -9.533 27.627 1.00 57.38 189 GLN A O 1
ATOM 1475 N N . GLN A 1 190 ? -8.561 -7.749 28.645 1.00 59.75 190 GLN A N 1
ATOM 1476 C CA . GLN A 1 190 ? -7.188 -8.266 28.664 1.00 59.75 190 GLN A CA 1
ATOM 1477 C C . GLN A 1 190 ? -7.057 -9.571 29.459 1.00 59.75 190 GLN A C 1
ATOM 1479 O O . GLN A 1 190 ? -6.200 -10.389 29.125 1.00 59.75 190 GLN A O 1
ATOM 1484 N N . ARG A 1 191 ? -7.886 -9.777 30.494 1.00 59.16 191 ARG A N 1
ATOM 1485 C CA . ARG A 1 191 ? -7.892 -11.024 31.276 1.00 59.16 191 ARG A CA 1
ATOM 1486 C C . ARG A 1 191 ? -8.409 -12.195 30.435 1.00 59.16 191 ARG A C 1
ATOM 1488 O O . ARG A 1 191 ? -7.694 -13.175 30.291 1.00 59.16 191 ARG A O 1
ATOM 1495 N N . ILE A 1 192 ? -9.561 -12.022 29.784 1.00 60.06 192 ILE A N 1
ATOM 1496 C CA . ILE A 1 192 ? -10.173 -13.023 28.888 1.00 60.06 192 ILE A CA 1
ATOM 1497 C C . ILE A 1 192 ? -9.249 -13.321 27.696 1.00 60.06 192 ILE A C 1
ATOM 1499 O O . ILE A 1 192 ? -8.978 -14.473 27.366 1.00 60.06 192 ILE A O 1
ATOM 1503 N N . TYR A 1 193 ? -8.680 -12.277 27.090 1.00 58.41 193 TYR A N 1
ATOM 1504 C CA . TYR A 1 193 ? -7.805 -12.417 25.928 1.00 58.41 193 TYR A CA 1
ATOM 1505 C C . TYR A 1 193 ? -6.470 -13.110 26.256 1.00 58.41 193 TYR A C 1
ATOM 1507 O O . TYR A 1 193 ? -5.932 -13.830 25.415 1.00 58.41 193 TYR A O 1
ATOM 1515 N N . ARG A 1 194 ? -5.917 -12.942 27.468 1.00 60.41 194 ARG A N 1
ATOM 1516 C CA . ARG A 1 194 ? -4.722 -13.695 27.900 1.00 60.41 194 ARG A CA 1
ATOM 1517 C C . ARG A 1 194 ? -4.993 -15.196 27.985 1.00 60.41 194 ARG A C 1
ATOM 1519 O O . ARG A 1 194 ? -4.132 -15.964 27.552 1.00 60.41 194 ARG A O 1
ATOM 1526 N N . ASP A 1 195 ? -6.169 -15.590 28.465 1.00 59.88 195 ASP A N 1
ATOM 1527 C CA . ASP A 1 195 ? -6.561 -16.999 28.564 1.00 59.88 195 ASP A CA 1
ATOM 1528 C C . ASP A 1 195 ? -6.734 -17.635 27.166 1.00 59.88 195 ASP A C 1
ATOM 1530 O O . ASP A 1 195 ? -6.304 -18.770 26.940 1.00 59.88 195 ASP A O 1
ATOM 1534 N N . GLU A 1 196 ? -7.234 -16.878 26.178 1.00 59.16 196 GLU A N 1
ATOM 1535 C CA . GLU A 1 196 ? -7.336 -17.328 24.776 1.00 59.16 196 GLU A CA 1
ATOM 1536 C C . GLU A 1 196 ? -5.996 -17.340 24.002 1.00 59.16 196 GLU A C 1
ATOM 1538 O O . GLU A 1 196 ? -5.755 -18.224 23.170 1.00 59.16 196 GLU A O 1
ATOM 1543 N N . ILE A 1 197 ? -5.090 -16.377 24.234 1.00 57.06 197 ILE A N 1
ATOM 1544 C CA . ILE A 1 197 ? -3.755 -16.374 23.593 1.00 57.06 197 ILE A CA 1
ATOM 1545 C C . ILE A 1 197 ? -2.889 -17.523 24.119 1.00 57.06 197 ILE A C 1
ATOM 1547 O O . ILE A 1 197 ? -2.102 -18.095 23.360 1.00 57.06 197 ILE A O 1
ATOM 1551 N N . ALA A 1 198 ? -3.026 -17.893 25.395 1.00 55.47 198 ALA A N 1
ATOM 1552 C CA . ALA A 1 198 ? -2.330 -19.053 25.947 1.00 55.47 198 ALA A CA 1
ATOM 1553 C C . ALA A 1 198 ? -2.675 -20.344 25.176 1.00 55.47 198 ALA A C 1
ATOM 1555 O O . ALA A 1 198 ? -1.819 -21.211 24.998 1.00 55.47 198 ALA A O 1
ATOM 1556 N N . THR A 1 199 ? -3.895 -20.438 24.638 1.00 55.19 199 THR A N 1
ATOM 1557 C CA . THR A 1 199 ? -4.345 -21.549 23.788 1.00 55.19 199 THR A CA 1
ATOM 1558 C C . THR A 1 199 ? -3.952 -21.383 22.315 1.00 55.19 199 THR A C 1
ATOM 1560 O O . THR A 1 199 ? -3.662 -22.372 21.637 1.00 55.19 199 THR A O 1
ATOM 1563 N N . ARG A 1 200 ? -3.900 -20.153 21.786 1.00 49.75 200 ARG A N 1
ATOM 1564 C CA . ARG A 1 200 ? -3.531 -19.858 20.389 1.00 49.75 200 ARG A CA 1
ATOM 1565 C C . ARG A 1 200 ? -2.213 -19.083 20.332 1.00 49.75 200 ARG A C 1
ATOM 1567 O O . ARG A 1 200 ? -2.223 -17.866 20.446 1.00 49.75 200 ARG A O 1
ATOM 1574 N N . LYS A 1 201 ? -1.097 -19.789 20.087 1.00 40.94 201 LYS A N 1
ATOM 1575 C CA . LYS A 1 201 ? 0.305 -19.308 19.950 1.00 40.94 201 LYS A CA 1
ATOM 1576 C C . LYS A 1 201 ? 0.518 -18.097 19.002 1.00 40.94 201 LYS A C 1
ATOM 1578 O O . LYS A 1 201 ? 1.194 -18.209 17.982 1.00 40.94 201 LYS A O 1
ATOM 1583 N N . LEU A 1 202 ? -0.023 -16.928 19.322 1.00 43.41 202 LEU A N 1
ATOM 1584 C CA . LEU A 1 202 ? 0.135 -15.670 18.590 1.00 43.41 202 LEU A CA 1
ATOM 1585 C C . LEU A 1 202 ? 0.353 -14.551 19.613 1.00 43.41 202 LEU A C 1
ATOM 1587 O O . LEU A 1 202 ? -0.553 -13.779 19.915 1.00 43.41 202 LEU A O 1
ATOM 1591 N N . SER A 1 203 ? 1.560 -14.471 20.180 1.00 40.84 203 SER A N 1
ATOM 1592 C CA . SER A 1 203 ? 1.912 -13.359 21.063 1.00 40.84 203 SER A CA 1
ATOM 1593 C C . SER A 1 203 ? 2.395 -12.163 20.238 1.00 40.84 203 SER A C 1
ATOM 1595 O O . SER A 1 203 ? 3.341 -12.243 19.453 1.00 40.84 203 SER A O 1
ATOM 1597 N N . THR A 1 204 ? 1.741 -11.015 20.406 1.00 47.53 204 THR A N 1
ATOM 1598 C CA . THR A 1 204 ? 2.355 -9.721 20.096 1.00 47.53 204 THR A CA 1
ATOM 1599 C C . THR A 1 204 ? 2.851 -9.106 21.396 1.00 47.53 204 THR A C 1
ATOM 1601 O O . THR A 1 204 ? 2.093 -9.004 22.353 1.00 47.53 204 THR A O 1
ATOM 1604 N N . LEU A 1 205 ? 4.108 -8.656 21.409 1.00 44.94 205 LEU A N 1
ATOM 1605 C CA . LEU A 1 205 ? 4.858 -8.089 22.546 1.00 44.94 205 LEU A CA 1
ATOM 1606 C C . LEU A 1 205 ? 4.202 -6.909 23.306 1.00 44.94 205 LEU A C 1
ATOM 1608 O O . LEU A 1 205 ? 4.748 -6.463 24.309 1.00 44.94 205 LEU A O 1
ATOM 1612 N N . ARG A 1 206 ? 3.055 -6.379 22.859 1.00 49.94 206 ARG A N 1
ATOM 1613 C CA . ARG A 1 206 ? 2.296 -5.320 23.546 1.00 49.94 206 ARG A CA 1
ATOM 1614 C C . ARG A 1 206 ? 0.834 -5.740 23.684 1.00 49.94 206 ARG A C 1
ATOM 1616 O O . ARG A 1 206 ? 0.145 -5.881 22.678 1.00 49.94 206 ARG A O 1
ATOM 1623 N N . GLY A 1 207 ? 0.389 -5.931 24.924 1.00 52.03 207 GLY A N 1
ATOM 1624 C CA . GLY A 1 207 ? -0.918 -6.491 25.296 1.00 52.03 207 GLY A CA 1
ATOM 1625 C C . GLY A 1 207 ? -2.123 -5.548 25.192 1.00 52.03 207 GLY A C 1
ATOM 1626 O O . GLY A 1 207 ? -3.200 -5.914 25.648 1.00 52.03 207 GLY A O 1
ATOM 1627 N N . ASP A 1 208 ? -1.979 -4.361 24.600 1.00 63.28 208 ASP A N 1
ATOM 1628 C CA . ASP A 1 208 ? -3.050 -3.350 24.609 1.00 63.28 208 ASP A CA 1
ATOM 1629 C C . ASP A 1 208 ? -3.970 -3.406 23.379 1.00 63.28 208 ASP A C 1
ATOM 1631 O O . ASP A 1 208 ? -4.993 -2.725 23.349 1.00 63.28 208 ASP A O 1
ATOM 1635 N N . TYR A 1 209 ? -3.623 -4.188 22.347 1.00 64.69 209 TYR A N 1
ATOM 1636 C CA . TYR A 1 209 ? -4.384 -4.249 21.093 1.00 64.69 209 TYR A CA 1
ATOM 1637 C C . TYR A 1 209 ? -4.548 -5.680 20.573 1.00 64.69 209 TYR A C 1
ATOM 1639 O O . TYR A 1 209 ? -3.564 -6.382 20.339 1.00 64.69 209 TYR A O 1
ATOM 1647 N N . ALA A 1 210 ? -5.792 -6.072 20.293 1.00 65.31 210 ALA A N 1
ATOM 1648 C CA . ALA A 1 210 ? -6.127 -7.286 19.560 1.00 65.31 210 ALA A CA 1
ATOM 1649 C C . ALA A 1 210 ? -6.002 -6.988 18.06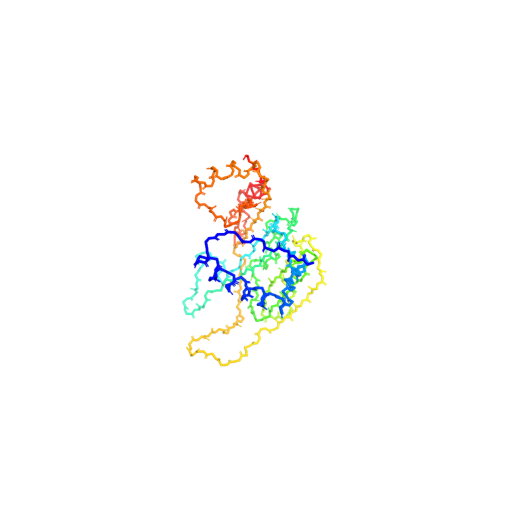7 1.00 65.31 210 ALA A C 1
ATOM 1651 O O . ALA A 1 210 ? -6.606 -6.036 17.567 1.00 65.31 210 ALA A O 1
ATOM 1652 N N . LYS A 1 211 ? -5.218 -7.791 17.343 1.00 66.56 211 LYS A N 1
ATOM 1653 C CA . LYS A 1 211 ? -5.077 -7.682 15.886 1.00 66.56 211 LYS A CA 1
ATOM 1654 C C . LYS A 1 211 ? -5.738 -8.872 15.217 1.00 66.56 211 LYS A C 1
ATOM 1656 O O . LYS A 1 211 ? -5.361 -10.011 15.474 1.00 66.56 211 LYS A O 1
ATOM 1661 N N . ARG A 1 212 ? -6.656 -8.606 14.292 1.00 70.69 212 ARG A N 1
ATOM 1662 C CA . ARG A 1 212 ? -7.221 -9.611 13.393 1.00 70.69 212 ARG A CA 1
ATOM 1663 C C . ARG A 1 212 ? -6.841 -9.255 11.959 1.00 70.69 212 ARG A C 1
ATOM 1665 O O . ARG A 1 212 ? -7.198 -8.197 11.445 1.00 70.69 212 ARG A O 1
ATOM 1672 N N . GLY A 1 213 ? -6.066 -10.131 11.327 1.00 69.25 213 GLY A N 1
ATOM 1673 C CA . GLY A 1 213 ? -5.769 -10.058 9.899 1.00 69.25 213 GLY A CA 1
ATOM 1674 C C . GLY A 1 213 ? -6.788 -10.864 9.102 1.00 69.25 213 GLY A C 1
ATOM 1675 O O . GLY A 1 213 ? -7.161 -11.964 9.508 1.00 69.25 213 GLY A O 1
ATOM 1676 N N . SER A 1 214 ? -7.218 -10.342 7.958 1.00 78.00 214 SER A N 1
ATOM 1677 C CA . SER A 1 214 ? -7.935 -11.124 6.960 1.00 78.00 214 SER A CA 1
ATOM 1678 C C . SER A 1 214 ? -7.023 -12.208 6.389 1.00 78.00 214 SER A C 1
ATOM 1680 O O . SER A 1 214 ? -5.792 -12.104 6.410 1.00 78.00 214 SER A O 1
ATOM 1682 N N . GLN A 1 215 ? -7.630 -13.223 5.781 1.00 82.81 215 GLN A N 1
ATOM 1683 C CA . GLN A 1 215 ? -6.897 -14.094 4.869 1.00 82.81 215 GLN A CA 1
ATOM 1684 C C . GLN A 1 215 ? -6.357 -13.283 3.678 1.00 82.81 215 GLN A C 1
ATOM 1686 O O . GLN A 1 215 ? -6.824 -12.173 3.394 1.00 82.81 215 GLN A O 1
ATOM 1691 N N . ARG A 1 216 ? -5.354 -13.831 2.983 1.00 87.94 216 ARG A N 1
ATOM 1692 C CA . ARG A 1 216 ? -4.809 -13.231 1.758 1.00 87.94 216 ARG A CA 1
ATOM 1693 C C . ARG A 1 216 ? -5.864 -13.311 0.662 1.00 87.94 216 ARG A C 1
ATOM 1695 O O . ARG A 1 216 ? -6.170 -14.404 0.196 1.00 87.94 216 ARG A O 1
ATOM 1702 N N . ILE A 1 217 ? -6.387 -12.166 0.239 1.00 91.62 217 ILE A N 1
ATOM 1703 C CA . ILE A 1 217 ? -7.357 -12.107 -0.852 1.00 91.62 217 ILE A CA 1
ATOM 1704 C C . ILE A 1 217 ? -6.571 -11.978 -2.162 1.00 91.62 217 ILE A C 1
ATOM 1706 O O . ILE A 1 217 ? -5.831 -11.002 -2.318 1.00 91.62 217 ILE A O 1
ATOM 1710 N N . PRO A 1 218 ? -6.673 -12.945 -3.091 1.00 92.50 218 PRO A N 1
ATOM 1711 C CA . PRO A 1 218 ? -5.933 -12.904 -4.345 1.00 92.50 218 PRO A CA 1
ATOM 1712 C C . PRO A 1 218 ? -6.439 -11.773 -5.245 1.00 92.50 218 PRO A C 1
ATOM 1714 O O . PRO A 1 218 ? -7.642 -11.545 -5.355 1.00 92.50 218 PRO A O 1
ATOM 1717 N N . LEU A 1 219 ? -5.507 -11.079 -5.897 1.00 93.12 219 LEU A N 1
ATOM 1718 C CA . LEU A 1 219 ? -5.772 -10.073 -6.935 1.00 93.12 219 LEU A CA 1
ATOM 1719 C C . LEU A 1 219 ? -5.337 -10.542 -8.331 1.00 93.12 219 LEU A C 1
ATOM 1721 O O . LEU A 1 219 ? -5.745 -9.947 -9.327 1.00 93.12 219 LEU A O 1
ATOM 1725 N N . TRP A 1 220 ? -4.538 -11.609 -8.405 1.00 90.62 220 TRP A N 1
ATOM 1726 C CA . TRP A 1 220 ? -4.047 -12.180 -9.661 1.00 90.62 220 TRP A CA 1
ATOM 1727 C C . TRP A 1 220 ? -5.138 -12.913 -10.458 1.00 90.62 220 TRP A C 1
ATOM 1729 O O . TRP A 1 220 ? -5.021 -13.041 -11.671 1.00 90.62 220 TRP A O 1
ATOM 1739 N N . THR A 1 221 ? -6.213 -13.365 -9.805 1.00 91.56 221 THR A N 1
ATOM 1740 C CA . THR A 1 221 ? -7.342 -14.055 -10.450 1.00 91.56 221 THR A CA 1
ATOM 1741 C C . THR A 1 221 ? -8.210 -13.082 -11.241 1.00 91.56 221 THR A C 1
ATOM 1743 O O . THR A 1 221 ? -8.279 -11.907 -10.896 1.00 91.56 221 THR A O 1
ATOM 1746 N N . ASP A 1 222 ? -8.916 -13.535 -12.278 1.00 89.38 222 ASP A N 1
ATOM 1747 C CA . ASP A 1 222 ? -9.820 -12.669 -13.062 1.00 89.38 222 ASP A CA 1
ATOM 1748 C C . ASP A 1 222 ? -11.157 -12.400 -12.384 1.00 89.38 222 ASP A C 1
ATOM 1750 O O . ASP A 1 222 ? -11.755 -11.346 -12.585 1.00 89.38 222 ASP A O 1
ATOM 1754 N N . LYS A 1 223 ? -11.597 -13.335 -11.543 1.00 90.81 223 LYS A N 1
ATOM 1755 C CA . LYS A 1 223 ? -12.833 -13.229 -10.773 1.00 90.81 223 LYS A CA 1
ATOM 1756 C C . LYS A 1 223 ? -12.520 -13.087 -9.282 1.00 90.81 223 LYS A C 1
ATOM 1758 O O . LYS A 1 223 ? -11.517 -13.649 -8.818 1.00 90.81 223 LYS A O 1
ATOM 1763 N N . PRO A 1 224 ? -13.375 -12.378 -8.523 1.00 90.94 224 PRO A N 1
ATOM 1764 C CA . PRO A 1 224 ? -13.264 -12.338 -7.074 1.00 90.94 224 PRO A CA 1
ATOM 1765 C C . PRO A 1 224 ? -13.470 -13.743 -6.476 1.00 90.94 224 PRO A C 1
ATOM 1767 O O . PRO A 1 224 ? -14.230 -14.544 -7.032 1.00 90.94 224 PRO A O 1
ATOM 1770 N N . PRO A 1 225 ? -12.843 -14.055 -5.328 1.00 89.62 225 PRO A N 1
ATOM 1771 C CA . PRO A 1 225 ? -13.140 -15.276 -4.582 1.00 89.62 225 PRO A CA 1
ATOM 1772 C C . PRO A 1 225 ? -14.628 -15.357 -4.223 1.00 89.62 225 PRO A C 1
ATOM 1774 O O . PRO A 1 225 ? -15.227 -14.342 -3.863 1.00 89.62 225 PRO A O 1
ATOM 1777 N N . LYS A 1 226 ? -15.215 -16.560 -4.254 1.00 87.94 226 LYS A N 1
ATOM 1778 C CA . LYS A 1 226 ? -16.636 -16.772 -3.908 1.00 87.94 226 LYS A CA 1
ATOM 1779 C C . LYS A 1 226 ? -16.974 -16.234 -2.510 1.00 87.94 226 LYS A C 1
ATOM 1781 O O . LYS A 1 226 ? -17.992 -15.570 -2.335 1.00 87.94 226 LYS A O 1
ATOM 1786 N N . ASP A 1 227 ? -16.053 -16.400 -1.564 1.00 88.38 227 ASP A N 1
ATOM 1787 C CA . ASP A 1 227 ? -16.245 -16.024 -0.158 1.00 88.38 227 ASP A CA 1
ATOM 1788 C C . ASP A 1 227 ? -15.806 -14.585 0.155 1.00 88.38 227 ASP A C 1
ATOM 1790 O O . ASP A 1 227 ? -15.678 -14.201 1.317 1.00 88.38 227 ASP A O 1
ATOM 1794 N N . TYR A 1 228 ? -15.579 -13.750 -0.865 1.00 86.62 228 TYR A N 1
ATOM 1795 C CA . TYR A 1 228 ? -15.041 -12.395 -0.705 1.00 86.62 228 TYR A CA 1
ATOM 1796 C C . TYR A 1 228 ? -15.780 -11.559 0.351 1.00 86.62 228 TYR A C 1
ATOM 1798 O O . TYR A 1 228 ? -15.152 -10.948 1.218 1.00 86.62 228 TYR A O 1
ATOM 1806 N N . LYS A 1 229 ? -17.119 -11.568 0.318 1.00 85.81 229 LYS A N 1
ATOM 1807 C CA . LYS A 1 229 ? -17.952 -10.822 1.276 1.00 85.81 229 LYS A CA 1
ATOM 1808 C C . LYS A 1 229 ? -17.778 -11.331 2.710 1.00 85.81 229 LYS A C 1
ATOM 1810 O O . LYS A 1 229 ? -17.704 -10.526 3.633 1.00 85.81 229 LYS A O 1
ATOM 1815 N N . GLN A 1 230 ? -17.681 -12.647 2.893 1.00 85.31 230 GLN A N 1
ATOM 1816 C CA . GLN A 1 230 ? -17.483 -13.252 4.211 1.00 85.31 230 GLN A CA 1
ATOM 1817 C C . GLN A 1 230 ? -16.094 -12.915 4.761 1.00 85.31 230 GLN A C 1
ATOM 1819 O O . GLN A 1 230 ? -15.973 -12.512 5.914 1.00 85.31 230 GLN A O 1
ATOM 1824 N N . ILE A 1 231 ? -15.054 -12.991 3.923 1.00 84.31 231 ILE A N 1
ATOM 1825 C CA . ILE A 1 231 ? -13.682 -12.642 4.315 1.00 84.31 231 ILE A CA 1
ATOM 1826 C C . ILE A 1 231 ? -13.598 -11.171 4.742 1.00 84.31 231 ILE A C 1
ATOM 1828 O O . ILE A 1 231 ? -12.969 -10.867 5.756 1.00 84.31 231 ILE A O 1
ATOM 1832 N N . LEU A 1 232 ? -14.247 -10.261 4.004 1.00 85.00 232 LEU A N 1
ATOM 1833 C CA . LEU A 1 232 ? -14.314 -8.848 4.379 1.00 85.00 232 LEU A CA 1
ATOM 1834 C C . LEU A 1 232 ? -15.039 -8.645 5.713 1.00 85.00 232 LEU A C 1
ATOM 1836 O O . LEU A 1 232 ? -14.498 -7.984 6.596 1.00 85.00 232 LEU A O 1
ATOM 1840 N N . ASN A 1 233 ? -16.225 -9.231 5.887 1.00 84.50 233 ASN A N 1
ATOM 1841 C CA . ASN A 1 233 ? -16.988 -9.099 7.131 1.00 84.50 233 ASN A CA 1
ATOM 1842 C C . ASN A 1 233 ? -16.192 -9.622 8.335 1.00 84.50 233 ASN A C 1
ATOM 1844 O O . ASN A 1 233 ? -16.095 -8.935 9.349 1.00 84.50 233 ASN A O 1
ATOM 1848 N N . ASN A 1 234 ? -15.522 -10.767 8.187 1.00 81.75 234 ASN A N 1
ATOM 1849 C CA . ASN A 1 234 ? -14.656 -11.335 9.221 1.00 81.75 234 ASN A CA 1
ATOM 1850 C C . ASN A 1 234 ? -13.452 -10.438 9.543 1.00 81.75 234 ASN A C 1
ATOM 1852 O O . ASN A 1 234 ? -13.004 -10.393 10.686 1.00 81.75 234 ASN A O 1
ATOM 1856 N N . ALA A 1 235 ? -12.921 -9.711 8.556 1.00 79.38 235 ALA A N 1
ATOM 1857 C CA . ALA A 1 235 ? -11.844 -8.750 8.778 1.00 79.38 235 ALA A CA 1
ATOM 1858 C C . ALA A 1 235 ? -12.320 -7.506 9.552 1.00 79.38 235 ALA A C 1
ATOM 1860 O O . ALA A 1 235 ? -11.552 -6.914 10.313 1.00 79.38 235 ALA A O 1
ATOM 1861 N N . PHE A 1 236 ? -13.580 -7.095 9.378 1.00 78.94 236 PHE A N 1
ATOM 1862 C CA . PHE A 1 236 ? -14.135 -5.908 10.035 1.00 78.94 236 PHE A CA 1
ATOM 1863 C C . PHE A 1 236 ? -14.743 -6.173 11.407 1.00 78.94 236 PHE A C 1
ATOM 1865 O O . PHE A 1 236 ? -14.678 -5.283 12.258 1.00 78.94 236 PHE A O 1
ATOM 1872 N N . ASN A 1 237 ? -15.293 -7.364 11.629 1.00 74.44 237 ASN A N 1
ATOM 1873 C CA . ASN A 1 237 ? -15.869 -7.751 12.907 1.00 74.44 237 ASN A CA 1
ATOM 1874 C C . ASN A 1 237 ? -14.749 -8.232 13.835 1.00 74.44 237 ASN A C 1
ATOM 1876 O O . ASN A 1 237 ? -14.317 -9.389 13.804 1.00 74.44 237 ASN A O 1
ATOM 1880 N N . ILE A 1 238 ? -14.246 -7.306 14.651 1.00 62.59 238 ILE A N 1
ATOM 1881 C CA . ILE A 1 238 ? -13.522 -7.650 15.875 1.00 62.59 238 ILE A CA 1
ATOM 1882 C C . ILE A 1 238 ? -14.559 -7.679 16.991 1.00 62.59 238 ILE A C 1
ATOM 1884 O O . ILE A 1 238 ? -14.687 -6.731 17.774 1.00 62.59 238 ILE A O 1
ATOM 1888 N N . ASP A 1 239 ? -15.313 -8.769 17.025 1.00 51.72 239 ASP A N 1
ATOM 1889 C CA . ASP A 1 239 ? -16.004 -9.160 18.241 1.00 51.72 239 ASP A CA 1
ATOM 1890 C C . ASP A 1 239 ? -14.914 -9.690 19.171 1.00 51.72 239 ASP A C 1
ATOM 1892 O O . ASP A 1 239 ? -14.316 -10.741 18.931 1.00 51.72 239 ASP A O 1
ATOM 1896 N N . VAL A 1 240 ? -14.558 -8.857 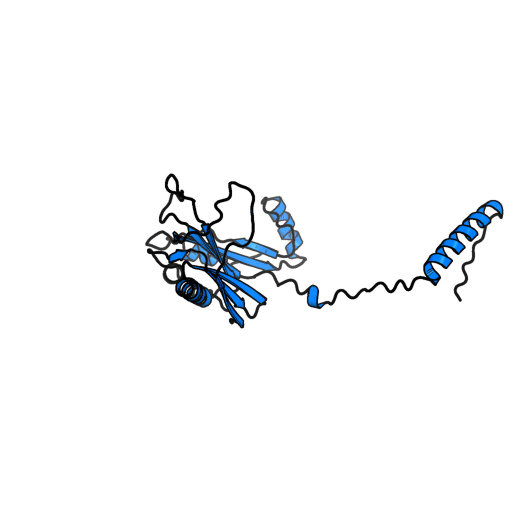20.147 1.00 46.69 240 VAL A N 1
ATOM 1897 C CA . VAL A 1 240 ? -13.866 -9.318 21.347 1.00 46.69 240 VAL A CA 1
ATOM 1898 C C . VAL A 1 240 ? -14.983 -9.956 22.157 1.00 46.69 240 VAL A C 1
ATOM 1900 O O . VAL A 1 240 ? -15.813 -9.225 22.700 1.00 46.69 240 VAL A O 1
ATOM 1903 N N . VAL A 1 241 ? -15.084 -11.281 22.081 1.00 36.19 241 VAL A N 1
ATOM 1904 C CA . VAL A 1 241 ? -15.898 -12.062 23.017 1.00 36.19 241 VAL A CA 1
ATOM 1905 C C . VAL A 1 241 ? -15.157 -12.093 24.347 1.00 36.19 241 VAL A C 1
ATOM 1907 O O . VAL A 1 241 ? -13.914 -12.232 24.304 1.00 36.19 241 VAL A O 1
#

Foldseek 3Di:
DDDDDDDDDPVVVVVVVVVVVVVCVVPVPDPPPVCPPPPVVVPPPQDPFQKKKKWKKWLDLDPPRDDDVPDDIDIDMKIAGAFDLVQPDLQLVCVLCPHSQGAKFFFKKKWWQWPSRDIIIDGHPDQVRRVSSVVSSVVGHPTHTPDIDIDGRDDDDDDDPPDPPHGDIGGIHTFWMKMKGKDFADPVLLVVVVVVCVVPVDDDPDSGIDIDMFDTFTSSDPDGDPCNVVSSVSNVDPPSD